Protein AF-A0A445JY37-F1 (afdb_monomer_lite)

Sequence (221 aa):
MTSFLRFFRRFPQINVGGDSAHFPPLEDAPVSLASLARPPAKGDTHKTERLAMTTLSVPPVIPSPREDAIKLHKAFKGLGCDTSKVIKILAHRNAEQRSLIQQEFETNYSELLSKRLSKELRGHVKKAVLLWLHDPATRDAKVVRKALTISVVDNQAITEIICSRTPSQLRRLKEVYLSTYHSYLEQDIESKTSGDHKKVLDPPLTPIFLQGIFGCALFLV

Secondary structure (DSSP, 8-state):
-HHHHHHHHTS-----------PPP---------------------------------------HHHHHHHHHHHTSSSS--HHHHHHHHHTS-HHHHHHHHHHHHHHHSS-HHHHHHHH--HHHHHHHHHHTS-HHHHHHHHHHHHHHSSS--HHHHHHHHHHS-HHHHHHHHHHHHHHHSS-HHHHHHHH--THHHHHH---SSTTTHHHHTTTGGG--

Foldseek 3Di:
DVVQVVVVVVADQPPPPDDDPDDDDDDDDDDDDDDDDDDDDDDDDDDDPPPPPPPPDDDDDPDQLLVLLVQLVVQLPDPAGPLVSLCVSLSPDHQVSLVSNQVSNCVVPVDGPLVSLCVRDDDPSNVRSNLSSHDPLLSLLVQLVVQLPDPQRPLVSVLCSVVVDDLVSVVSNQVNNCVPPVDGSLVSCCVRDDDCSNVSSPDPSDDPPVVPPVVPVVPPD

pLDDT: mean 71.14, std 23.72, range [29.55, 96.69]

InterPro domains:
  IPR001464 Annexin [PR00196] (77-99)
  IPR001464 Annexin [PR00196] (117-133)
  IPR001464 Annexin [PR00196] (144-165)
  IPR018502 Annexin repeat [PF00191] (68-131)
  IPR018502 Annexin repeat [PF00191] (139-201)
  IPR018502 Annexin repeat [PS51897] (63-134)
  IPR018502 Annexin repeat [PS51897] (135-210)
  IPR018502 Annexin repeat [SM00335] (80-132)
  IPR018502 Annexin repeat [SM00335] (153-204)
  IPR037104 Annexin superfamily [G3DSA:1.10.220.10] (45-134)
  IPR037104 Annexin superfamily [G3DSA:1.10.220.10] (135-202)
  IPR037104 Annexin superfamily [SSF47874] (54-202)

Radius of gyration: 24.67 Å; chains: 1; bounding box: 62×69×52 Å

Organism: Glycine soja (NCBI:txid3848)

Structure (mmCIF, N/CA/C/O backbone):
data_AF-A0A445JY37-F1
#
_entry.id   AF-A0A445JY37-F1
#
loop_
_atom_site.group_PDB
_atom_site.id
_atom_site.type_symbol
_atom_site.label_atom_id
_atom_site.label_alt_id
_atom_site.label_comp_id
_atom_site.label_asym_id
_atom_site.label_entity_id
_atom_site.label_seq_id
_atom_site.pdbx_PDB_ins_code
_atom_site.Cartn_x
_atom_site.Cartn_y
_atom_site.Cartn_z
_atom_site.occupancy
_atom_site.B_iso_or_equiv
_atom_site.auth_seq_id
_atom_site.auth_comp_id
_atom_site.auth_asym_id
_atom_site.auth_atom_id
_atom_site.pdbx_PDB_model_num
ATOM 1 N N . MET A 1 1 ? 0.643 -12.894 -7.739 1.00 46.50 1 MET A N 1
ATOM 2 C CA . MET A 1 1 ? 0.342 -11.517 -7.270 1.00 46.50 1 MET A CA 1
ATOM 3 C C . MET A 1 1 ? -0.560 -10.746 -8.245 1.00 46.50 1 MET A C 1
ATOM 5 O O . MET A 1 1 ? -1.016 -9.665 -7.911 1.00 46.50 1 MET A O 1
ATOM 9 N N . THR A 1 2 ? -0.937 -11.335 -9.379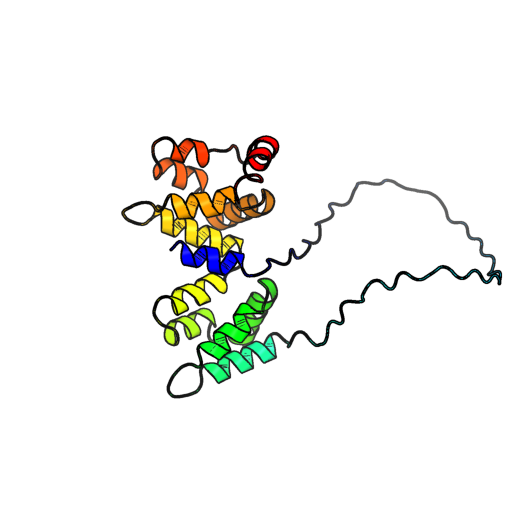 1.00 42.06 2 THR A N 1
ATOM 10 C CA . THR A 1 2 ? -1.818 -10.770 -10.417 1.00 42.06 2 THR A CA 1
ATOM 11 C C . THR A 1 2 ? -3.261 -10.501 -9.974 1.00 42.06 2 THR A C 1
ATOM 13 O O . THR A 1 2 ? -3.806 -9.443 -10.271 1.00 42.06 2 THR A O 1
ATOM 16 N N . SER A 1 3 ? -3.885 -11.374 -9.173 1.00 51.62 3 SER A N 1
ATOM 17 C CA . SER A 1 3 ? -5.231 -11.096 -8.621 1.00 51.62 3 SER A CA 1
ATOM 18 C C . SER A 1 3 ? -5.257 -9.888 -7.677 1.00 51.62 3 SER A C 1
ATOM 20 O O . SER A 1 3 ? -6.311 -9.323 -7.401 1.00 51.62 3 SER A O 1
ATOM 22 N N . PHE A 1 4 ? -4.089 -9.489 -7.174 1.00 50.56 4 PHE A N 1
ATOM 23 C CA . PHE A 1 4 ? -3.949 -8.494 -6.128 1.00 50.56 4 PHE A CA 1
ATOM 24 C C . PHE A 1 4 ? -3.955 -7.053 -6.664 1.00 50.56 4 PHE A C 1
ATOM 26 O O . PHE A 1 4 ? -4.585 -6.178 -6.078 1.00 50.56 4 PHE A O 1
ATOM 33 N N . LEU A 1 5 ? -3.330 -6.814 -7.820 1.00 52.16 5 LEU A N 1
ATOM 34 C CA . LEU A 1 5 ? -3.406 -5.524 -8.514 1.00 52.16 5 LEU A CA 1
ATOM 35 C C . LEU A 1 5 ? -4.769 -5.329 -9.198 1.00 52.16 5 LEU A C 1
ATOM 37 O O . LEU A 1 5 ? -5.338 -4.236 -9.132 1.00 52.16 5 LEU A O 1
ATOM 41 N N . ARG A 1 6 ? -5.377 -6.412 -9.710 1.00 58.75 6 ARG A N 1
ATOM 42 C CA . ARG A 1 6 ? -6.771 -6.399 -10.194 1.00 58.75 6 ARG A CA 1
ATOM 43 C C . ARG A 1 6 ? -7.772 -5.997 -9.113 1.00 58.75 6 ARG A C 1
ATOM 45 O O . ARG A 1 6 ? -8.686 -5.229 -9.404 1.00 58.75 6 ARG A O 1
ATOM 52 N N . PHE A 1 7 ? -7.582 -6.459 -7.873 1.00 54.59 7 PHE A N 1
ATOM 53 C CA . PHE A 1 7 ? -8.410 -6.042 -6.736 1.00 54.59 7 PHE A CA 1
ATOM 54 C C . PHE A 1 7 ? -8.399 -4.514 -6.571 1.00 54.59 7 PHE A C 1
ATOM 56 O O . PHE A 1 7 ? -9.450 -3.916 -6.367 1.00 54.59 7 PHE A O 1
ATOM 63 N N . PHE A 1 8 ? -7.249 -3.860 -6.760 1.00 55.88 8 PHE A N 1
ATOM 64 C CA . PHE A 1 8 ? -7.140 -2.404 -6.646 1.00 55.88 8 PHE A CA 1
ATOM 65 C C . PHE A 1 8 ? -7.633 -1.612 -7.855 1.00 55.88 8 PHE A C 1
ATOM 67 O O . PHE A 1 8 ? -8.053 -0.472 -7.673 1.00 55.88 8 PHE A O 1
ATOM 74 N N . ARG A 1 9 ? -7.656 -2.201 -9.059 1.00 54.50 9 ARG A N 1
ATOM 75 C CA . ARG A 1 9 ? -8.297 -1.582 -10.237 1.00 54.50 9 ARG A CA 1
ATOM 76 C C . ARG A 1 9 ? -9.819 -1.494 -10.118 1.00 54.50 9 ARG A C 1
ATOM 78 O O . ARG A 1 9 ? -10.423 -0.687 -10.814 1.00 54.50 9 ARG A O 1
ATOM 85 N N . ARG A 1 10 ? -10.444 -2.306 -9.258 1.00 49.56 10 ARG A N 1
ATOM 86 C CA . ARG A 1 10 ? -11.898 -2.280 -9.027 1.00 49.56 10 ARG A CA 1
ATOM 87 C C . ARG A 1 10 ? -12.344 -1.121 -8.128 1.00 49.56 10 ARG A C 1
ATOM 89 O O . ARG A 1 10 ? -13.535 -0.832 -8.083 1.00 49.56 10 ARG A O 1
ATOM 96 N N . PHE A 1 11 ? -11.416 -0.452 -7.442 1.00 47.06 11 PHE A N 1
ATOM 97 C CA . PHE A 1 11 ? -11.723 0.719 -6.625 1.00 47.06 11 PHE A CA 1
ATOM 98 C C . PHE A 1 11 ? -11.489 1.997 -7.435 1.00 47.06 11 PHE A C 1
ATOM 100 O O . PHE A 1 11 ? -10.375 2.189 -7.932 1.00 47.06 11 PHE A O 1
ATOM 107 N N . PRO A 1 12 ? -12.496 2.880 -7.569 1.00 38.81 12 PRO A N 1
ATOM 108 C CA . PRO A 1 12 ? -12.319 4.140 -8.272 1.00 38.81 12 PRO A CA 1
ATOM 109 C C . PRO A 1 12 ? -11.256 4.967 -7.543 1.00 38.81 12 PRO A C 1
ATOM 111 O O . PRO A 1 12 ? -11.435 5.373 -6.395 1.00 38.81 12 PRO A O 1
ATOM 114 N N . GLN A 1 13 ? -10.123 5.200 -8.208 1.00 44.75 13 GLN A N 1
ATOM 115 C CA . GLN A 1 13 ? -9.207 6.267 -7.824 1.00 44.75 13 GLN A CA 1
ATOM 116 C C . GLN A 1 13 ? -9.910 7.565 -8.211 1.00 44.75 13 GLN A C 1
ATOM 118 O O . GLN A 1 13 ? -9.815 8.011 -9.352 1.00 44.75 13 GLN A O 1
ATOM 123 N N . ILE A 1 14 ? -10.706 8.112 -7.292 1.00 35.66 14 ILE A N 1
ATOM 124 C CA . ILE A 1 14 ? -11.268 9.447 -7.463 1.00 35.66 14 ILE A CA 1
ATOM 125 C C . ILE A 1 14 ? -10.063 10.379 -7.542 1.00 35.66 14 ILE A C 1
ATOM 127 O O . ILE A 1 14 ? -9.283 10.473 -6.594 1.00 35.66 14 ILE A O 1
ATOM 131 N N . ASN A 1 15 ? -9.873 10.968 -8.718 1.00 35.38 15 ASN A N 1
ATOM 132 C CA . ASN A 1 15 ? -8.844 11.952 -8.982 1.00 35.38 15 ASN A CA 1
ATOM 133 C C . ASN A 1 15 ? -9.198 13.166 -8.120 1.00 35.38 15 ASN A C 1
ATOM 135 O O . ASN A 1 15 ? -10.111 13.917 -8.457 1.00 35.38 15 ASN A O 1
ATOM 139 N N . VAL A 1 16 ? -8.562 13.299 -6.958 1.00 37.84 16 VAL A N 1
ATOM 140 C CA . VAL A 1 16 ? -8.664 14.536 -6.190 1.00 37.84 16 VAL A CA 1
ATOM 141 C C . VAL A 1 16 ? -7.833 15.531 -6.978 1.00 37.84 16 VAL A C 1
ATOM 143 O O . VAL A 1 16 ? -6.638 15.309 -7.187 1.00 37.84 16 VAL A O 1
ATOM 146 N N . GLY A 1 17 ? -8.508 16.535 -7.541 1.00 31.78 17 GLY A N 1
ATOM 147 C CA . GLY A 1 17 ? -7.861 17.645 -8.218 1.00 31.78 17 GLY A CA 1
ATOM 148 C C . GLY A 1 17 ? -6.771 18.170 -7.301 1.00 31.78 17 GLY A C 1
ATOM 149 O O . GLY A 1 17 ? -7.058 18.645 -6.208 1.00 31.78 17 GLY A O 1
ATOM 150 N N . GLY A 1 18 ? -5.520 17.989 -7.717 1.00 32.91 18 GLY A N 1
ATOM 151 C CA . GLY A 1 18 ? -4.414 18.665 -7.077 1.00 32.91 18 GLY A CA 1
ATOM 152 C C . GLY A 1 18 ? -4.628 20.144 -7.314 1.00 32.91 18 GLY A C 1
ATOM 153 O O . GLY A 1 18 ? -4.610 20.577 -8.468 1.00 32.91 18 GLY A O 1
ATOM 154 N N . ASP A 1 19 ? -4.853 20.878 -6.230 1.00 29.55 19 ASP A N 1
ATOM 155 C CA . ASP A 1 19 ? -4.714 22.320 -6.214 1.00 29.55 19 ASP A CA 1
ATOM 156 C C . ASP A 1 19 ? -3.387 22.661 -6.886 1.00 29.55 19 ASP A C 1
ATOM 158 O O . ASP A 1 19 ? -2.296 22.283 -6.443 1.00 29.55 19 ASP A O 1
ATOM 162 N N . SER A 1 20 ? -3.509 23.309 -8.038 1.00 33.03 20 SER A N 1
ATOM 163 C CA . SER A 1 20 ? -2.402 23.919 -8.736 1.00 33.03 20 SER A CA 1
ATOM 164 C C . SER A 1 20 ? -1.744 24.900 -7.775 1.00 33.03 20 SER A C 1
ATOM 166 O O . SER A 1 20 ? -2.351 25.906 -7.406 1.00 33.03 20 SER A O 1
ATOM 168 N N . ALA A 1 21 ? -0.493 24.630 -7.409 1.00 32.25 21 ALA A N 1
ATOM 169 C CA . ALA A 1 21 ? 0.425 25.681 -7.014 1.00 32.25 21 ALA A CA 1
ATOM 170 C C . ALA A 1 21 ? 0.521 26.654 -8.198 1.00 32.25 21 ALA A C 1
ATOM 172 O O . ALA A 1 21 ? 1.233 26.422 -9.176 1.00 32.25 21 ALA A O 1
ATOM 173 N N . HIS A 1 22 ? -0.306 27.692 -8.137 1.00 29.75 22 HIS A N 1
ATOM 174 C CA . HIS A 1 22 ? -0.302 28.820 -9.043 1.00 29.75 22 HIS A CA 1
ATOM 175 C C . HIS A 1 22 ? 0.936 29.653 -8.700 1.00 29.75 22 HIS A C 1
ATOM 177 O O . HIS A 1 22 ? 0.976 30.337 -7.679 1.00 29.75 22 HIS A O 1
ATOM 183 N N . PHE A 1 23 ? 1.981 29.523 -9.517 1.00 33.25 23 PHE A N 1
ATOM 184 C CA . PHE A 1 23 ? 3.062 30.503 -9.558 1.00 33.25 23 PHE A CA 1
ATOM 185 C C . PHE A 1 23 ? 2.454 31.848 -9.985 1.00 33.25 23 PHE A C 1
ATOM 187 O O . PHE A 1 23 ? 1.780 31.876 -11.019 1.00 33.25 23 PHE A O 1
ATOM 194 N N . PRO A 1 24 ? 2.642 32.939 -9.221 1.00 33.62 24 PRO A N 1
ATOM 195 C CA . PRO A 1 24 ? 2.079 34.229 -9.593 1.00 33.62 24 PRO A CA 1
ATOM 196 C C . PRO A 1 24 ? 2.771 34.766 -10.859 1.00 33.62 24 PRO A C 1
ATOM 198 O O . PRO A 1 24 ? 4.002 34.694 -10.951 1.00 33.62 24 PRO A O 1
ATOM 201 N N . PRO A 1 25 ? 2.018 35.320 -11.825 1.00 34.84 25 PRO A N 1
ATOM 202 C CA . PRO A 1 25 ? 2.592 36.119 -12.893 1.00 34.84 25 PRO A CA 1
ATOM 203 C C . PRO A 1 25 ? 3.049 37.479 -12.353 1.00 34.84 25 PRO A C 1
ATOM 205 O O . PRO A 1 25 ? 2.398 38.086 -11.504 1.00 34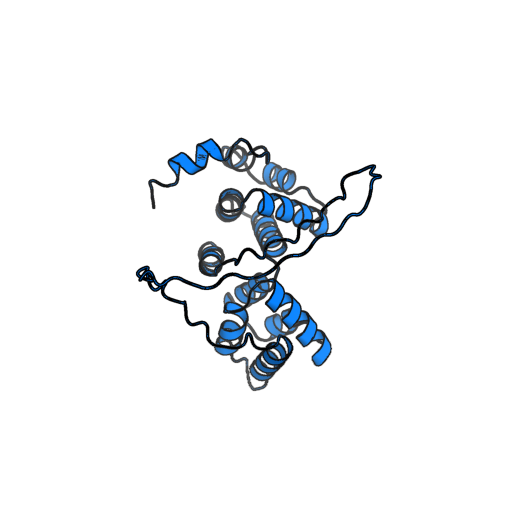.84 25 PRO A O 1
ATOM 208 N N . LEU A 1 26 ? 4.179 37.951 -12.878 1.00 39.31 26 LEU A N 1
ATOM 209 C CA . LEU A 1 26 ? 4.580 39.353 -12.838 1.00 39.31 26 LEU A CA 1
ATOM 210 C C . LEU A 1 26 ? 3.539 40.169 -13.613 1.00 39.31 26 LEU A C 1
ATOM 212 O O . LEU A 1 26 ? 3.455 40.026 -14.830 1.00 39.31 26 LEU A O 1
ATOM 216 N N . GLU A 1 27 ? 2.779 41.019 -12.929 1.00 31.44 27 GLU A N 1
ATOM 217 C CA . GLU A 1 27 ? 2.017 42.087 -13.575 1.00 31.44 27 GLU A CA 1
ATOM 218 C C . GLU A 1 27 ? 2.291 43.418 -12.876 1.00 31.44 27 GLU A C 1
ATOM 220 O O . GLU A 1 27 ? 1.893 43.661 -11.735 1.00 31.44 27 GLU A O 1
ATOM 225 N N . ASP A 1 28 ? 2.996 44.273 -13.613 1.00 33.06 28 ASP A N 1
ATOM 226 C CA . ASP A 1 28 ? 2.945 45.715 -13.468 1.00 33.06 28 ASP A CA 1
ATOM 227 C C . ASP A 1 28 ? 1.522 46.192 -13.781 1.00 33.06 28 ASP A C 1
ATOM 229 O O . ASP A 1 28 ? 0.991 45.936 -14.862 1.00 33.06 28 ASP A O 1
ATOM 233 N N . ALA A 1 29 ? 0.920 46.947 -12.869 1.00 30.78 29 ALA A N 1
ATOM 234 C CA . ALA A 1 29 ? -0.222 47.786 -13.192 1.00 30.78 29 ALA A CA 1
ATOM 235 C C . ALA A 1 29 ? -0.164 49.083 -12.387 1.00 30.78 29 ALA A C 1
ATOM 237 O O . ALA A 1 29 ? 0.020 49.075 -11.168 1.00 30.78 29 ALA A O 1
ATOM 238 N N . PRO A 1 30 ? -0.461 50.202 -13.050 1.00 45.03 30 PRO A N 1
ATOM 239 C CA . PRO A 1 30 ? -1.418 51.125 -12.486 1.00 45.03 30 PRO A CA 1
ATOM 240 C C . PRO A 1 30 ? -2.606 51.275 -13.439 1.00 45.03 30 PRO A C 1
ATOM 242 O O . PRO A 1 30 ? -2.465 51.142 -14.651 1.00 45.03 30 PRO A O 1
ATOM 245 N N . VAL A 1 31 ? -3.767 51.599 -12.865 1.00 31.00 31 VAL A N 1
ATOM 246 C CA . VAL A 1 31 ? -4.692 52.667 -13.295 1.00 31.00 31 VAL A CA 1
ATOM 247 C C . VAL A 1 31 ? -6.138 52.340 -12.874 1.00 31.00 31 VAL A C 1
ATOM 249 O O . VAL A 1 31 ? -6.782 51.426 -13.369 1.00 31.00 31 VAL A O 1
ATOM 252 N N . SER A 1 32 ? -6.604 53.196 -11.961 1.00 32.53 32 SER A N 1
ATOM 253 C CA . SER A 1 32 ? -7.899 53.888 -11.862 1.00 32.53 32 SER A CA 1
ATOM 254 C C . SER A 1 32 ? -9.245 53.151 -11.784 1.00 32.53 32 SER A C 1
ATOM 256 O O . SER A 1 32 ? -9.717 52.477 -12.692 1.00 32.53 32 SER A O 1
ATOM 258 N N . LEU A 1 33 ? -9.923 53.520 -10.695 1.00 34.28 33 LEU A N 1
ATOM 259 C CA . LEU A 1 33 ? -11.337 53.423 -10.345 1.00 34.28 33 LEU A CA 1
ATOM 260 C C . LEU A 1 33 ? -12.270 54.136 -11.341 1.00 34.28 33 LEU A C 1
ATOM 262 O O . LEU A 1 33 ? -11.970 55.261 -11.737 1.00 34.28 33 LEU A O 1
ATOM 266 N N . ALA A 1 34 ? -13.458 53.563 -11.584 1.00 34.31 34 ALA A N 1
ATOM 267 C CA . ALA A 1 34 ? -14.734 54.299 -11.599 1.00 34.31 34 ALA A CA 1
ATOM 268 C C . ALA A 1 34 ? -15.966 53.364 -11.638 1.00 34.31 34 ALA A C 1
ATOM 270 O O . ALA A 1 34 ? -16.089 52.487 -12.488 1.00 34.31 34 ALA A O 1
ATOM 271 N N . SER A 1 35 ? -16.885 53.620 -10.703 1.00 33.78 35 SER A N 1
ATOM 272 C CA . SER A 1 35 ? -18.277 53.159 -10.582 1.00 33.78 35 SER A CA 1
ATOM 273 C C . SER A 1 35 ? -19.134 53.284 -11.846 1.00 33.78 35 SER A C 1
ATOM 275 O O . SER A 1 35 ? -18.967 54.247 -12.585 1.00 33.78 35 SER A O 1
ATOM 277 N N . LEU A 1 36 ? -20.197 52.466 -11.955 1.00 35.34 36 LEU A N 1
ATOM 278 C CA . LEU A 1 36 ? -21.599 52.945 -11.960 1.00 35.34 36 LEU A CA 1
ATOM 279 C C . LEU A 1 36 ? -22.625 51.794 -12.013 1.00 35.34 36 LEU A C 1
ATOM 281 O O . LEU A 1 36 ? -22.541 50.874 -12.818 1.00 35.34 36 LEU A O 1
ATOM 285 N N . ALA A 1 37 ? -23.618 51.888 -11.130 1.00 33.84 37 ALA A N 1
ATOM 286 C CA . ALA A 1 37 ? -24.752 50.984 -10.965 1.00 33.84 37 ALA A CA 1
ATOM 287 C C . ALA A 1 37 ? -25.952 51.365 -11.854 1.00 33.84 37 ALA A C 1
ATOM 289 O O . ALA A 1 37 ? -26.170 52.559 -12.064 1.00 33.84 37 ALA A O 1
ATOM 290 N N . ARG A 1 38 ? -26.795 50.386 -12.251 1.00 33.06 38 ARG A N 1
ATOM 291 C CA . ARG A 1 38 ? -28.272 50.512 -12.421 1.00 33.06 38 ARG A CA 1
ATOM 292 C C . ARG A 1 38 ? -28.977 49.144 -12.691 1.00 33.06 38 ARG A C 1
ATOM 294 O O . ARG A 1 38 ? -28.262 48.162 -12.839 1.00 33.06 38 ARG A O 1
ATOM 301 N N . PRO A 1 39 ? -30.332 49.026 -12.642 1.00 41.88 39 PRO A N 1
ATOM 302 C CA . PRO A 1 39 ? -31.099 48.128 -11.751 1.00 41.88 39 PRO A CA 1
ATOM 303 C C . PRO A 1 39 ? -31.897 47.013 -12.505 1.00 41.88 39 PRO A C 1
ATOM 305 O O . PRO A 1 39 ? -31.753 46.908 -13.722 1.00 41.88 39 PRO A O 1
ATOM 308 N N . PRO A 1 40 ? -32.727 46.159 -11.846 1.00 43.00 40 PRO A N 1
ATOM 309 C CA . PRO A 1 40 ? -33.267 44.940 -12.466 1.00 43.00 40 PRO A CA 1
ATOM 310 C C . PRO A 1 40 ? -34.593 45.153 -13.222 1.00 43.00 40 PRO A C 1
ATOM 312 O O . PRO A 1 40 ? -35.482 45.862 -12.747 1.00 43.00 40 PRO A O 1
ATOM 315 N N . ALA A 1 41 ? -34.756 44.466 -14.359 1.00 39.06 41 ALA A N 1
ATOM 316 C CA . ALA A 1 41 ? -35.993 44.412 -15.146 1.00 39.06 41 ALA A CA 1
ATOM 317 C C . ALA A 1 41 ? -36.660 43.015 -15.079 1.00 39.06 41 ALA A C 1
ATOM 319 O O . ALA A 1 41 ? -35.980 41.991 -15.069 1.00 39.06 41 ALA A O 1
ATOM 320 N N . LYS A 1 42 ? -37.999 43.010 -14.985 1.00 38.75 42 LYS A N 1
ATOM 321 C CA . LYS A 1 42 ? -38.940 41.870 -14.865 1.00 38.75 42 LYS A CA 1
ATOM 322 C C . LYS A 1 42 ? -39.422 41.350 -16.237 1.00 38.75 42 LYS A C 1
ATOM 324 O O . LYS A 1 42 ? -39.550 42.158 -17.147 1.00 38.75 42 LYS A O 1
ATOM 329 N N . GLY A 1 43 ? -39.864 40.079 -16.269 1.00 33.41 43 GLY A N 1
ATOM 330 C CA . GLY A 1 43 ? -40.628 39.412 -17.354 1.00 33.41 43 GLY A CA 1
ATOM 331 C C . GLY A 1 43 ? -39.708 38.796 -18.419 1.00 33.41 43 GLY A C 1
ATOM 332 O O . GLY A 1 43 ? -38.725 39.420 -18.773 1.00 33.41 43 GLY A O 1
ATOM 333 N N . ASP A 1 44 ? -39.858 37.568 -18.922 1.00 33.16 44 ASP A N 1
ATOM 334 C CA . ASP A 1 44 ? -41.096 36.902 -19.318 1.00 33.16 44 ASP A CA 1
ATOM 335 C C . ASP A 1 44 ? -41.012 35.364 -19.308 1.00 33.16 44 ASP A C 1
ATOM 337 O O . ASP A 1 44 ? -39.957 34.734 -19.379 1.00 33.16 44 ASP A O 1
ATOM 341 N N . THR A 1 45 ? -42.197 34.767 -19.226 1.00 44.22 45 THR A N 1
ATOM 342 C CA . THR A 1 45 ? -42.511 33.343 -19.324 1.00 44.22 45 THR A CA 1
ATOM 343 C C . THR A 1 45 ? -42.174 32.749 -20.693 1.00 44.22 45 THR A C 1
ATOM 345 O O . THR A 1 45 ? -42.889 32.998 -21.657 1.00 44.22 45 THR A O 1
ATOM 348 N N . HIS A 1 46 ? -41.206 31.834 -20.749 1.00 35.91 46 HIS A N 1
ATOM 349 C CA . HIS A 1 46 ? -41.186 30.768 -21.752 1.00 35.91 46 HIS A CA 1
ATOM 350 C C . HIS A 1 46 ? -40.867 29.429 -21.080 1.00 35.91 46 HIS A C 1
ATOM 352 O O . HIS A 1 46 ? -39.882 29.277 -20.358 1.00 35.91 46 HIS A O 1
ATOM 358 N N . LYS A 1 47 ? -41.766 28.462 -21.294 1.00 39.53 47 LYS A N 1
ATOM 359 C CA . LYS A 1 47 ? -41.622 27.052 -20.924 1.00 39.53 47 LYS A CA 1
ATOM 360 C C . LYS A 1 47 ? -40.420 26.466 -21.671 1.00 39.53 47 LYS A C 1
ATOM 362 O O . LYS A 1 47 ? -40.573 25.967 -22.777 1.00 39.53 47 LYS A O 1
ATOM 367 N N . THR A 1 48 ? -39.241 26.514 -21.066 1.00 33.81 48 THR A N 1
ATOM 368 C CA . THR A 1 48 ? -38.122 25.664 -21.475 1.00 33.81 48 THR A CA 1
ATOM 369 C C . THR A 1 48 ? -38.277 24.352 -20.732 1.00 33.81 48 THR A C 1
ATOM 371 O O . THR A 1 48 ? -38.156 24.313 -19.505 1.00 33.81 48 THR A O 1
ATOM 374 N N . GLU A 1 49 ? -38.610 23.298 -21.476 1.00 39.97 49 GLU A N 1
ATOM 375 C CA . GLU A 1 49 ? -38.545 21.911 -21.032 1.00 39.97 49 GLU A CA 1
ATOM 376 C C . GLU A 1 49 ? -37.222 21.685 -20.301 1.00 39.97 49 GLU A C 1
ATOM 378 O O . GLU A 1 49 ? -36.146 21.577 -20.890 1.00 39.97 49 GLU A O 1
ATOM 383 N N . ARG A 1 50 ? -37.300 21.660 -18.969 1.00 38.25 50 ARG A N 1
ATOM 384 C CA . ARG A 1 50 ? -36.221 21.163 -18.135 1.00 38.25 50 ARG A CA 1
ATOM 385 C C . ARG A 1 50 ? -36.130 19.676 -18.429 1.00 38.25 50 ARG A C 1
ATOM 387 O O . ARG A 1 50 ? -36.885 18.890 -17.864 1.00 38.25 50 ARG A O 1
ATOM 394 N N . LEU A 1 51 ? -35.191 19.309 -19.296 1.00 42.75 51 LEU A N 1
ATOM 395 C CA . LEU A 1 51 ? -34.540 18.011 -19.230 1.00 42.75 51 LEU A CA 1
ATOM 396 C C . LEU A 1 51 ? -34.109 17.844 -17.773 1.00 42.75 51 LEU A C 1
ATOM 398 O O . LEU A 1 51 ? -33.172 18.497 -17.308 1.00 42.75 51 LEU A O 1
ATOM 402 N N . ALA A 1 52 ? -34.880 17.067 -17.019 1.00 41.25 52 ALA A N 1
ATOM 403 C CA . ALA A 1 52 ? -34.533 16.684 -15.671 1.00 41.25 52 ALA A CA 1
ATOM 404 C C . ALA A 1 52 ? -33.265 15.836 -15.786 1.00 41.25 52 ALA A C 1
ATOM 406 O O . ALA A 1 52 ? -33.327 14.628 -15.991 1.00 41.25 52 ALA A O 1
ATOM 407 N N . MET A 1 53 ? -32.108 16.496 -15.714 1.00 44.09 53 MET A N 1
ATOM 408 C CA . MET A 1 53 ? -30.849 15.851 -15.388 1.00 44.09 53 MET A CA 1
ATOM 409 C C . MET A 1 53 ? -31.120 15.094 -14.102 1.00 44.09 53 MET A C 1
ATOM 411 O O . MET A 1 53 ? -31.443 15.705 -13.084 1.00 44.09 53 MET A O 1
ATOM 415 N N . THR A 1 54 ? -31.090 13.770 -14.190 1.00 37.78 54 THR A N 1
ATOM 416 C CA . THR A 1 54 ? -31.283 12.851 -13.079 1.00 37.78 54 THR A CA 1
ATOM 417 C C . THR A 1 54 ? -30.302 13.259 -11.992 1.00 37.78 54 THR A C 1
ATOM 419 O O . THR A 1 54 ? -29.111 12.959 -12.072 1.00 37.78 54 THR A O 1
ATOM 422 N N . THR A 1 55 ? -30.766 14.031 -11.011 1.00 47.91 55 THR A N 1
ATOM 423 C CA . THR A 1 55 ? -29.925 14.454 -9.903 1.00 47.91 55 THR A CA 1
ATOM 424 C C . THR A 1 55 ? -29.579 13.181 -9.157 1.00 47.91 55 THR A C 1
ATOM 426 O O . THR A 1 55 ? -30.453 12.564 -8.545 1.00 47.91 55 THR A O 1
ATOM 429 N N . LEU A 1 56 ? -28.324 12.741 -9.272 1.00 41.28 56 LEU A N 1
ATOM 430 C CA . LEU A 1 56 ? -27.793 11.643 -8.483 1.00 41.28 56 LEU A CA 1
ATOM 431 C C . LEU A 1 56 ? -28.027 12.012 -7.018 1.00 41.28 56 LEU A C 1
ATOM 433 O O . LEU A 1 56 ? -27.351 12.880 -6.467 1.00 41.28 56 LEU A O 1
ATOM 437 N N . SER A 1 57 ? -29.038 11.399 -6.410 1.00 40.81 57 SER A N 1
ATOM 438 C CA . SER A 1 57 ? -29.301 11.549 -4.990 1.00 40.81 57 SER A CA 1
ATOM 439 C C . SER A 1 57 ? -28.128 10.906 -4.259 1.00 40.81 57 SER A C 1
ATOM 441 O O . SER A 1 57 ? -27.997 9.683 -4.231 1.00 40.81 57 SER A O 1
ATOM 443 N N . VAL A 1 58 ? -27.238 11.738 -3.720 1.00 57.00 58 VAL A N 1
ATOM 444 C CA . VAL A 1 58 ? -26.205 11.319 -2.775 1.00 57.00 58 VAL A CA 1
ATOM 445 C C . VAL A 1 58 ? -26.772 11.526 -1.375 1.00 57.00 58 VAL A C 1
ATOM 447 O O . VAL A 1 58 ? -26.854 12.669 -0.927 1.00 57.00 58 VAL A O 1
ATOM 450 N N . PRO A 1 59 ? -27.138 10.455 -0.653 1.00 46.44 59 PRO A N 1
ATOM 451 C CA . PRO A 1 59 ? -27.190 10.562 0.794 1.00 46.44 59 PRO A CA 1
ATOM 452 C C . PRO A 1 59 ? -26.349 9.472 1.486 1.00 46.44 59 PRO A C 1
ATOM 454 O O . PRO A 1 59 ? -26.225 8.358 0.974 1.00 46.44 59 PRO A O 1
ATOM 457 N N . PRO A 1 60 ? -25.916 9.697 2.739 1.00 63.44 60 PRO A N 1
ATOM 458 C CA . PRO A 1 60 ? -25.473 10.978 3.303 1.00 63.44 60 PRO A CA 1
ATOM 459 C C . PRO A 1 60 ? -24.242 10.807 4.227 1.00 63.44 60 PRO A C 1
ATOM 461 O O . PRO A 1 60 ? -23.998 9.734 4.763 1.00 63.44 60 PRO A O 1
ATOM 464 N N . VAL A 1 61 ? -23.495 11.892 4.461 1.00 59.69 61 VAL A N 1
ATOM 465 C CA . VAL A 1 61 ? -22.415 12.002 5.468 1.00 59.69 61 VAL A CA 1
ATOM 466 C C . VAL A 1 61 ? -21.246 11.024 5.263 1.00 59.69 61 VAL A C 1
ATOM 468 O O . VAL A 1 61 ? -21.290 9.854 5.640 1.00 59.69 61 VAL A O 1
ATOM 471 N N . ILE A 1 62 ? -20.127 11.531 4.736 1.00 60.69 62 ILE A N 1
ATOM 472 C CA . ILE A 1 62 ? -18.834 10.854 4.892 1.00 60.69 62 ILE A CA 1
ATOM 473 C C . ILE A 1 62 ? -18.574 10.795 6.407 1.00 60.69 62 ILE A C 1
ATOM 475 O O . ILE A 1 62 ? -18.452 11.861 7.016 1.00 60.69 62 ILE A O 1
ATOM 479 N N . PRO A 1 63 ? -18.544 9.607 7.042 1.00 69.12 63 PRO A N 1
ATOM 480 C CA . PRO A 1 63 ? -18.293 9.527 8.473 1.00 69.12 63 PRO A CA 1
ATOM 481 C C . PRO A 1 63 ? -16.928 10.139 8.767 1.00 69.12 63 PRO A C 1
ATOM 483 O O . PRO A 1 63 ? -15.991 10.012 7.972 1.00 69.12 63 PRO A O 1
ATOM 486 N N . SER A 1 64 ? -16.826 10.823 9.903 1.00 87.06 64 SER A N 1
ATOM 487 C CA . SER A 1 64 ? -15.576 11.474 10.276 1.00 87.06 64 SER A CA 1
ATOM 488 C C . SER A 1 64 ? -14.434 10.443 10.352 1.00 87.06 64 SER A C 1
ATOM 490 O O . SER A 1 64 ? -14.657 9.306 10.788 1.00 87.06 64 SER A O 1
ATOM 492 N N . PRO A 1 65 ? -13.191 10.807 9.981 1.00 89.56 65 PRO A N 1
ATOM 493 C CA . PRO A 1 65 ? -12.039 9.909 10.113 1.00 89.56 65 PRO A CA 1
ATOM 494 C C . PRO A 1 65 ? -11.886 9.336 11.533 1.00 89.56 65 PRO A C 1
ATOM 496 O O . PRO A 1 65 ? -11.518 8.174 11.710 1.00 89.56 65 PRO A O 1
ATOM 499 N N . ARG A 1 66 ? -12.270 10.126 12.544 1.00 91.56 66 ARG A N 1
ATOM 500 C CA . ARG A 1 66 ? -12.342 9.734 13.956 1.00 91.56 66 ARG A CA 1
ATOM 501 C C . ARG A 1 66 ? -13.332 8.598 14.212 1.00 91.56 66 ARG A C 1
ATOM 503 O O . ARG A 1 66 ? -12.995 7.631 14.892 1.00 91.56 66 ARG A O 1
ATOM 510 N N . GLU A 1 67 ? -14.549 8.677 13.677 1.00 93.06 67 GLU A N 1
ATOM 511 C CA . GLU A 1 67 ? -15.528 7.595 13.820 1.00 93.06 67 GLU A CA 1
ATOM 512 C C . GLU A 1 67 ? -15.045 6.291 13.192 1.00 93.06 67 GLU A C 1
ATOM 514 O O . GLU A 1 67 ? -15.251 5.219 13.764 1.00 93.06 67 GLU A O 1
ATOM 519 N N . ASP A 1 68 ? -14.417 6.368 12.021 1.00 93.50 68 ASP A N 1
ATOM 520 C CA . ASP A 1 68 ? -13.856 5.191 11.367 1.00 93.50 68 ASP A CA 1
ATOM 521 C C . ASP A 1 68 ? -12.703 4.597 12.178 1.00 93.50 68 ASP A C 1
ATOM 523 O O . ASP A 1 68 ? -12.647 3.377 12.331 1.00 93.50 68 ASP A O 1
ATOM 527 N N . ALA A 1 69 ? -11.846 5.427 12.781 1.00 93.75 69 ALA A N 1
ATOM 528 C CA . ALA A 1 69 ? -10.814 4.968 13.707 1.00 93.75 69 ALA A CA 1
ATOM 529 C C . ALA A 1 69 ? -11.418 4.235 14.921 1.00 93.75 69 ALA A C 1
ATOM 531 O O . ALA A 1 69 ? -10.961 3.145 15.273 1.00 93.75 69 ALA A O 1
ATOM 532 N N . ILE A 1 70 ? -12.499 4.763 15.509 1.00 92.94 70 ILE A N 1
ATOM 533 C CA . ILE A 1 70 ? -13.217 4.113 16.618 1.00 92.94 70 ILE A CA 1
ATOM 534 C C . ILE A 1 70 ? -13.840 2.785 16.171 1.00 92.94 70 ILE A C 1
ATOM 536 O O . ILE A 1 70 ? -13.751 1.782 16.885 1.00 92.94 70 ILE A O 1
ATOM 540 N N . LYS A 1 71 ? -14.474 2.748 14.993 1.00 93.31 71 LYS A N 1
ATOM 541 C CA . LYS A 1 71 ? -15.076 1.528 14.428 1.00 93.31 71 LYS A CA 1
ATOM 542 C C . LYS A 1 71 ? -14.011 0.467 14.141 1.00 93.31 71 LYS A C 1
ATOM 544 O O . LYS A 1 71 ? -14.230 -0.699 14.465 1.00 93.31 71 LYS A O 1
ATOM 549 N N . LEU A 1 72 ? -12.854 0.861 13.604 1.00 93.31 72 LEU A N 1
ATOM 550 C CA . LEU A 1 72 ? -11.704 -0.023 13.397 1.00 93.31 72 LEU A CA 1
ATOM 551 C C . LEU A 1 72 ? -11.183 -0.569 14.725 1.00 93.31 72 LEU A C 1
ATOM 553 O O . LEU A 1 72 ? -11.016 -1.776 14.860 1.00 93.31 72 LEU A O 1
ATOM 557 N N . HIS A 1 73 ? -11.007 0.286 15.734 1.00 91.88 73 HIS A N 1
ATOM 558 C CA . HIS A 1 73 ? -10.555 -0.150 17.051 1.00 91.88 73 HIS A CA 1
ATOM 559 C C . HIS A 1 73 ? -11.527 -1.141 17.702 1.00 91.88 73 HIS A C 1
ATOM 561 O O . HIS A 1 73 ? -11.104 -2.165 18.235 1.00 91.88 73 HIS A O 1
ATOM 567 N N . LYS A 1 74 ? -12.839 -0.893 17.598 1.00 91.94 74 LYS A N 1
ATOM 568 C CA . LYS A 1 74 ? -13.874 -1.837 18.048 1.00 91.94 74 LYS A CA 1
ATOM 569 C C . LYS A 1 74 ? -13.815 -3.165 17.288 1.00 91.94 74 LYS A C 1
ATOM 571 O O . LYS A 1 74 ? -13.979 -4.203 17.912 1.00 91.94 74 LYS A O 1
ATOM 576 N N . ALA A 1 75 ? -13.532 -3.151 15.985 1.00 91.38 75 ALA A N 1
ATOM 577 C CA . ALA A 1 75 ? -13.363 -4.367 15.183 1.00 91.38 75 ALA A CA 1
ATOM 578 C C . ALA A 1 75 ? -12.114 -5.191 15.564 1.00 91.38 75 ALA A C 1
ATOM 580 O O . ALA A 1 75 ? -12.009 -6.357 15.179 1.00 91.38 75 ALA A O 1
ATOM 581 N N . PHE A 1 76 ? -11.176 -4.597 16.311 1.00 89.50 76 PHE A N 1
ATOM 582 C CA . PHE A 1 76 ? -10.015 -5.281 16.886 1.00 89.50 76 PHE A CA 1
ATOM 583 C C . PHE A 1 76 ? -10.210 -5.712 18.348 1.00 89.50 76 PHE A C 1
ATOM 585 O O . PHE A 1 76 ? -9.282 -6.289 18.916 1.00 89.50 76 PHE A O 1
ATOM 592 N N . LYS A 1 77 ? -11.340 -5.377 18.990 1.00 83.31 77 LYS A N 1
ATOM 593 C CA . LYS A 1 77 ? -11.636 -5.765 20.377 1.00 83.31 77 LYS A CA 1
ATOM 594 C C . LYS A 1 77 ? -12.410 -7.083 20.395 1.00 83.31 77 LYS A C 1
ATOM 596 O O . LYS A 1 77 ? -13.514 -7.151 19.866 1.00 83.31 77 LYS A O 1
ATOM 601 N N . GLY A 1 78 ? -11.860 -8.090 21.067 1.00 74.81 78 GLY A N 1
ATOM 602 C CA . GLY A 1 78 ? -12.488 -9.400 21.257 1.00 74.81 78 GLY A CA 1
ATOM 603 C C . GLY A 1 78 ? -11.498 -10.550 21.086 1.00 74.81 78 GLY A C 1
ATOM 604 O O . GLY A 1 78 ? -10.302 -10.332 20.895 1.00 74.81 78 GLY A O 1
ATOM 605 N N . LEU A 1 79 ? -12.002 -11.786 21.154 1.00 67.88 79 LEU A N 1
ATOM 606 C CA . LEU A 1 79 ? -11.232 -12.987 20.822 1.00 67.88 79 LEU A CA 1
ATOM 607 C C . LEU A 1 79 ? -11.155 -13.118 19.287 1.00 67.88 79 LEU A C 1
ATOM 609 O O . LEU A 1 79 ? -11.891 -13.879 18.667 1.00 67.88 79 LEU A O 1
ATOM 613 N N . GLY A 1 80 ? -10.301 -12.301 18.669 1.00 69.88 80 GLY A N 1
ATOM 614 C CA . GLY A 1 80 ? -10.106 -12.241 17.219 1.00 69.88 80 GLY A CA 1
ATOM 615 C C . GLY A 1 80 ? -10.458 -10.885 16.602 1.00 69.88 80 GLY A C 1
ATOM 616 O O . GLY A 1 80 ? -10.774 -9.921 17.296 1.00 69.88 80 GLY A O 1
ATOM 617 N N . CYS A 1 81 ? -10.387 -10.823 15.271 1.00 84.12 81 CYS A N 1
ATOM 618 C CA . CYS A 1 81 ? -10.603 -9.606 14.493 1.00 84.12 81 CYS A CA 1
ATOM 619 C C . CYS A 1 81 ? -11.749 -9.775 13.492 1.00 84.12 81 CYS A C 1
ATOM 621 O O . CYS A 1 81 ? -11.732 -10.684 12.653 1.00 84.12 81 CYS A O 1
ATOM 623 N N . ASP A 1 82 ? -12.694 -8.830 13.516 1.00 88.81 82 ASP A N 1
ATOM 624 C CA . ASP A 1 82 ? -13.786 -8.726 12.546 1.00 88.81 82 ASP A CA 1
ATOM 625 C C . ASP A 1 82 ? -13.261 -8.252 11.179 1.00 88.81 82 ASP A C 1
ATOM 627 O O . ASP A 1 82 ? -13.461 -7.109 10.749 1.00 88.81 82 ASP A O 1
ATOM 631 N N . THR A 1 83 ? -12.591 -9.156 10.462 1.00 87.44 83 THR A N 1
ATOM 632 C CA . THR A 1 83 ? -11.926 -8.873 9.180 1.00 87.44 83 THR A CA 1
ATOM 633 C C . THR A 1 83 ? -12.890 -8.254 8.160 1.00 87.44 83 THR A C 1
ATOM 635 O O . THR A 1 83 ? -12.538 -7.299 7.466 1.00 87.44 83 THR A O 1
ATOM 638 N N . SER A 1 84 ? -14.140 -8.722 8.116 1.00 88.88 84 SER A N 1
ATOM 639 C CA . SER A 1 84 ? -15.171 -8.191 7.217 1.00 88.88 84 SER A CA 1
ATOM 640 C C . SER A 1 84 ? -15.513 -6.725 7.501 1.00 88.88 84 SER A C 1
ATOM 642 O O . SER A 1 84 ? -15.707 -5.953 6.562 1.00 88.88 84 SER A O 1
ATOM 644 N N . LYS A 1 85 ? -15.548 -6.303 8.775 1.00 90.75 85 LYS A N 1
ATOM 645 C CA . LYS A 1 85 ? -15.810 -4.899 9.145 1.00 90.75 85 LYS A CA 1
ATOM 646 C C . LYS A 1 85 ? -14.634 -4.009 8.762 1.00 90.75 85 LYS A C 1
ATOM 648 O O . LYS A 1 85 ? -14.843 -2.949 8.180 1.00 90.75 85 LYS A O 1
ATOM 653 N N . VAL A 1 86 ? -13.410 -4.470 9.025 1.00 91.75 86 VAL A N 1
ATOM 654 C CA . VAL A 1 86 ? -12.176 -3.767 8.644 1.00 91.75 86 VAL A CA 1
ATOM 655 C C . VAL A 1 86 ? -12.133 -3.523 7.136 1.00 91.75 86 VAL A C 1
ATOM 657 O O . VAL A 1 86 ? -11.932 -2.389 6.702 1.00 91.75 86 VAL A O 1
ATOM 660 N N . ILE A 1 87 ? -12.380 -4.565 6.334 1.00 89.94 87 ILE A N 1
ATOM 661 C CA . ILE A 1 87 ? -12.418 -4.450 4.871 1.00 89.94 87 ILE A CA 1
ATOM 662 C C . ILE A 1 87 ? -13.544 -3.507 4.448 1.00 89.94 87 ILE A C 1
ATOM 664 O O . ILE A 1 87 ? -13.301 -2.616 3.643 1.00 89.94 87 ILE A O 1
ATOM 668 N N . LYS A 1 88 ? -14.753 -3.640 5.009 1.00 90.19 88 LYS A N 1
ATOM 669 C CA . LYS A 1 88 ? -15.892 -2.781 4.654 1.00 90.19 88 LYS A CA 1
ATOM 670 C C . LYS A 1 88 ? -15.603 -1.300 4.902 1.00 90.19 88 LYS A C 1
ATOM 672 O O . LYS A 1 88 ? -15.996 -0.481 4.081 1.00 90.19 88 LYS A O 1
ATOM 677 N N . ILE A 1 89 ? -14.905 -0.954 5.982 1.00 90.81 89 ILE A N 1
ATOM 678 C CA . ILE A 1 89 ? -14.507 0.433 6.252 1.00 90.81 89 ILE A CA 1
ATOM 679 C C . ILE A 1 89 ? -13.436 0.861 5.247 1.00 90.81 89 ILE A C 1
ATOM 681 O O . ILE A 1 89 ? -13.662 1.773 4.460 1.00 90.81 89 ILE A O 1
ATOM 685 N N . LEU A 1 90 ? -12.290 0.174 5.219 1.00 91.12 90 LEU A N 1
ATOM 686 C CA . LEU A 1 90 ? -11.124 0.628 4.456 1.00 91.12 90 LEU A CA 1
ATOM 687 C C . LEU A 1 90 ? -11.332 0.582 2.936 1.00 91.12 90 LEU A C 1
ATOM 689 O O . LEU A 1 90 ? -10.758 1.405 2.228 1.00 91.12 90 LEU A O 1
ATOM 693 N N . ALA A 1 91 ? -12.132 -0.353 2.419 1.00 88.69 91 ALA A N 1
ATOM 694 C CA . ALA A 1 91 ? -12.403 -0.497 0.987 1.00 88.69 91 ALA A CA 1
ATOM 695 C C . ALA A 1 91 ? -13.276 0.635 0.417 1.00 88.69 91 ALA A C 1
ATOM 697 O O . ALA A 1 91 ? -13.225 0.895 -0.780 1.00 88.69 91 ALA A O 1
ATOM 698 N N . HIS A 1 92 ? -14.040 1.334 1.261 1.00 87.75 92 HIS A N 1
ATOM 699 C CA . HIS A 1 92 ? -14.929 2.430 0.855 1.00 87.75 92 HIS A CA 1
ATOM 700 C C . HIS A 1 92 ? -14.373 3.805 1.255 1.00 87.75 92 HIS A C 1
ATOM 702 O O . HIS A 1 92 ? -15.140 4.738 1.504 1.00 87.75 92 HIS A O 1
ATOM 708 N N . ARG A 1 93 ? -13.045 3.926 1.372 1.00 87.88 93 ARG A N 1
ATOM 709 C CA . ARG A 1 93 ? -12.342 5.178 1.679 1.00 87.88 93 ARG A CA 1
ATOM 710 C C . ARG A 1 93 ? -11.259 5.449 0.648 1.00 87.88 93 ARG A C 1
ATOM 712 O O . ARG A 1 93 ? -10.547 4.532 0.237 1.00 87.88 93 ARG A O 1
ATOM 719 N N . ASN A 1 94 ? -11.133 6.709 0.245 1.00 89.56 94 ASN A N 1
ATOM 720 C CA . ASN A 1 94 ? -10.098 7.146 -0.688 1.00 89.56 94 ASN A CA 1
ATOM 721 C C . ASN A 1 94 ? -8.717 7.225 0.004 1.00 89.56 94 ASN A C 1
ATOM 723 O O . ASN A 1 94 ? -8.571 6.933 1.194 1.00 89.56 94 ASN A O 1
ATOM 727 N N . ALA A 1 95 ? -7.661 7.559 -0.741 1.00 87.88 95 ALA A N 1
ATOM 728 C CA . ALA A 1 95 ? -6.308 7.610 -0.184 1.00 87.88 95 ALA A CA 1
ATOM 729 C C . ALA A 1 95 ? -6.155 8.644 0.943 1.00 87.88 95 ALA A C 1
ATOM 731 O O . ALA A 1 95 ? -5.604 8.307 1.989 1.00 87.88 95 ALA A O 1
ATOM 732 N N . GLU A 1 96 ? -6.705 9.841 0.765 1.00 90.25 96 GLU A N 1
ATOM 733 C CA . GLU A 1 96 ? -6.634 10.934 1.741 1.00 90.25 96 GLU A CA 1
ATOM 734 C C . GLU A 1 96 ? -7.389 10.600 3.028 1.00 90.25 96 GLU A C 1
ATOM 736 O O . GLU A 1 96 ? -6.828 10.670 4.117 1.00 90.25 96 GLU A O 1
ATOM 741 N N . GLN A 1 97 ? -8.626 10.116 2.914 1.00 91.69 97 GLN A N 1
ATOM 742 C CA . GLN A 1 97 ? -9.437 9.654 4.039 1.00 91.69 97 GLN A CA 1
ATOM 743 C C . GLN A 1 97 ? -8.717 8.562 4.824 1.00 91.69 97 GLN A C 1
ATOM 745 O O . GLN A 1 97 ? -8.706 8.591 6.048 1.00 91.69 97 GLN A O 1
ATOM 750 N N . ARG A 1 98 ? -8.073 7.604 4.147 1.00 93.88 98 ARG A N 1
ATOM 751 C CA . ARG A 1 98 ? -7.300 6.553 4.829 1.00 93.88 98 ARG A CA 1
ATOM 752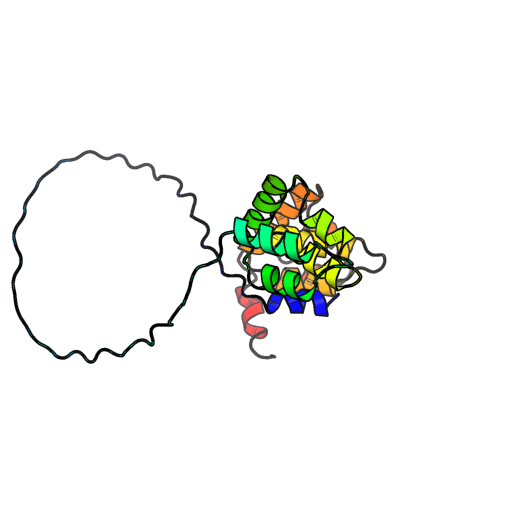 C C . ARG A 1 98 ? -6.059 7.105 5.519 1.00 93.88 98 ARG A C 1
ATOM 754 O O . ARG A 1 98 ? -5.675 6.563 6.551 1.00 93.88 98 ARG A O 1
ATOM 761 N N . SER A 1 99 ? -5.442 8.158 4.987 1.00 93.75 99 SER A N 1
ATOM 762 C CA . SER A 1 99 ? -4.355 8.867 5.669 1.00 93.75 99 SER A CA 1
ATOM 763 C C . SER A 1 99 ? -4.860 9.540 6.948 1.00 93.75 99 SER A C 1
ATOM 765 O O . SER A 1 99 ? -4.294 9.326 8.017 1.00 93.75 99 SER A O 1
ATOM 767 N N . LEU A 1 100 ? -5.987 10.253 6.873 1.00 94.44 100 LEU A N 1
ATOM 768 C CA . LEU A 1 100 ? -6.612 10.897 8.033 1.00 94.44 100 LEU A CA 1
ATOM 769 C C . LEU A 1 100 ? -7.064 9.880 9.089 1.00 94.44 100 LEU A C 1
ATOM 771 O O . LEU A 1 100 ? -6.861 10.092 10.278 1.00 94.44 100 LEU A O 1
ATOM 775 N N . ILE A 1 101 ? -7.628 8.743 8.669 1.00 94.69 101 ILE A N 1
ATOM 776 C CA . ILE A 1 101 ? -8.006 7.652 9.579 1.00 94.69 101 ILE A CA 1
ATOM 777 C C . ILE A 1 101 ? -6.770 7.081 10.282 1.00 94.69 101 ILE A C 1
ATOM 779 O O . ILE A 1 101 ? -6.839 6.785 11.470 1.00 94.69 101 ILE A O 1
ATOM 783 N N . GLN A 1 102 ? -5.646 6.917 9.575 1.00 95.00 102 GLN A N 1
ATOM 784 C CA . GLN A 1 102 ? -4.395 6.449 10.183 1.00 95.00 102 GLN A CA 1
ATOM 785 C C . GLN A 1 102 ? -3.894 7.426 11.250 1.00 95.00 102 GLN A C 1
ATOM 787 O O . GLN A 1 102 ? -3.554 6.980 12.343 1.00 95.00 102 GLN A O 1
ATOM 792 N N . GLN A 1 103 ? -3.918 8.728 10.955 1.00 94.88 103 GLN A N 1
ATOM 793 C CA . GLN A 1 103 ? -3.525 9.779 11.893 1.00 94.88 103 GLN A CA 1
ATOM 794 C C . GLN A 1 103 ? -4.438 9.807 13.127 1.00 94.88 103 GLN A C 1
ATOM 796 O O . GLN A 1 103 ? -3.955 9.732 14.250 1.00 94.88 103 GLN A O 1
ATOM 801 N N . GLU A 1 104 ? -5.758 9.831 12.934 1.00 95.25 104 GLU A N 1
ATOM 802 C CA . GLU A 1 104 ? -6.735 9.805 14.030 1.00 95.25 104 GLU A CA 1
ATOM 803 C C . GLU A 1 104 ? -6.631 8.530 14.875 1.00 95.25 104 GLU A C 1
ATOM 805 O O . GLU A 1 104 ? -6.780 8.567 16.096 1.00 95.25 104 GLU A O 1
ATOM 810 N N . PHE A 1 105 ? -6.360 7.381 14.254 1.00 95.06 105 PHE A N 1
ATOM 811 C CA . PHE A 1 105 ? -6.151 6.136 14.986 1.00 95.06 105 PHE A CA 1
ATOM 812 C C . PHE A 1 105 ? -4.888 6.203 15.855 1.00 95.06 105 PHE A C 1
ATOM 814 O O . PHE A 1 105 ? -4.931 5.810 17.019 1.00 95.06 105 PHE A O 1
ATOM 821 N N . GLU A 1 106 ? -3.787 6.735 15.323 1.00 94.88 106 GLU A N 1
ATOM 822 C CA . GLU A 1 106 ? -2.542 6.905 16.072 1.00 94.88 106 GLU A CA 1
ATOM 823 C C . GLU A 1 106 ? -2.693 7.918 17.213 1.00 94.88 106 GLU A C 1
ATOM 825 O O . GLU A 1 106 ? -2.269 7.635 18.328 1.00 94.88 106 GLU A O 1
ATOM 830 N N . THR A 1 107 ? -3.371 9.046 16.989 1.00 94.88 107 THR A N 1
ATOM 831 C CA . THR A 1 107 ? -3.632 10.045 18.037 1.00 94.88 107 THR A CA 1
ATOM 832 C C . THR A 1 107 ? -4.517 9.500 19.159 1.00 94.88 107 THR A C 1
ATOM 834 O O . THR A 1 107 ? -4.252 9.761 20.328 1.00 94.88 107 THR A O 1
ATOM 837 N N . ASN A 1 108 ? -5.564 8.736 18.833 1.00 93.88 108 ASN A N 1
ATOM 838 C CA . ASN A 1 108 ? -6.531 8.275 19.833 1.00 93.88 108 ASN A CA 1
ATOM 839 C C . ASN A 1 108 ? -6.082 7.003 20.582 1.00 93.88 108 ASN A C 1
ATOM 841 O O . ASN A 1 108 ? -6.590 6.737 21.671 1.00 93.88 108 ASN A O 1
ATOM 845 N N . TYR A 1 109 ? -5.173 6.201 20.010 1.00 93.06 109 TYR A N 1
ATOM 846 C CA . TYR A 1 109 ? -4.772 4.899 20.568 1.00 93.06 109 TYR A CA 1
ATOM 847 C C . TYR A 1 109 ? -3.261 4.713 20.753 1.00 93.06 109 TYR A C 1
ATOM 849 O O . TYR A 1 109 ? -2.846 3.652 21.219 1.00 93.06 109 TYR A O 1
ATOM 857 N N . SER A 1 110 ? -2.442 5.702 20.386 1.00 93.56 110 SER A N 1
ATOM 858 C CA . SER A 1 110 ? -0.973 5.664 20.478 1.00 93.56 110 SER A CA 1
ATOM 859 C C . SER A 1 110 ? -0.338 4.432 19.810 1.00 93.56 110 SER A C 1
ATOM 861 O O . SER A 1 110 ? 0.731 3.967 20.203 1.00 93.56 110 SER A O 1
ATOM 863 N N . GLU A 1 111 ? -1.000 3.873 18.792 1.00 93.12 111 GLU A N 1
ATOM 864 C CA . GLU A 1 111 ? -0.527 2.731 18.009 1.00 93.12 111 GLU A CA 1
ATOM 865 C C . GLU A 1 111 ? -0.792 2.980 16.522 1.00 93.12 111 GLU A C 1
ATOM 867 O O . GLU A 1 111 ? -1.877 3.397 16.126 1.00 93.12 111 GLU A O 1
ATOM 872 N N . LEU A 1 112 ? 0.182 2.655 15.669 1.00 93.75 112 LEU A N 1
ATOM 873 C CA . LEU A 1 112 ? 0.010 2.724 14.220 1.00 93.75 112 LEU A CA 1
ATOM 874 C C . LEU A 1 112 ? -1.035 1.708 13.740 1.00 93.75 112 LEU A C 1
ATOM 876 O O . LEU A 1 112 ? -0.880 0.498 13.944 1.00 93.75 112 LEU A O 1
ATOM 880 N N . LEU A 1 113 ? -2.035 2.176 12.989 1.00 94.19 113 LEU A N 1
ATOM 881 C CA . LEU A 1 113 ? -3.079 1.321 12.411 1.00 94.19 113 LEU A CA 1
ATOM 882 C C . LEU A 1 113 ? -2.491 0.169 11.574 1.00 94.19 113 LEU A C 1
ATOM 884 O O . LEU A 1 113 ? -2.952 -0.970 11.655 1.00 94.19 113 LEU A O 1
ATOM 888 N N . SER A 1 114 ? -1.428 0.436 10.812 1.00 93.81 114 SER A N 1
ATOM 889 C CA . SER A 1 114 ? -0.714 -0.574 10.021 1.00 93.81 114 SER A CA 1
ATOM 890 C C . SER A 1 114 ? -0.092 -1.679 10.889 1.00 93.81 114 SER A C 1
ATOM 892 O O . SER A 1 114 ? -0.161 -2.859 10.534 1.00 93.81 114 SER A O 1
ATOM 894 N N . LYS A 1 115 ? 0.459 -1.336 12.062 1.00 93.19 115 LYS A N 1
ATOM 895 C CA . LYS A 1 115 ? 0.996 -2.314 13.023 1.00 93.19 115 LYS A CA 1
ATOM 896 C C . LYS A 1 115 ? -0.124 -3.157 13.624 1.00 93.19 115 LYS A C 1
ATOM 898 O O . LYS A 1 115 ? 0.009 -4.381 13.659 1.00 93.19 115 LYS A O 1
ATOM 903 N N . ARG A 1 116 ? -1.238 -2.534 14.020 1.00 93.12 116 ARG A N 1
ATOM 904 C CA . ARG A 1 116 ? -2.403 -3.248 14.565 1.00 93.12 116 ARG A CA 1
ATOM 905 C C . ARG A 1 116 ? -2.970 -4.246 13.554 1.00 93.12 116 ARG A C 1
ATOM 907 O O . ARG A 1 116 ? -3.086 -5.429 13.856 1.00 93.12 116 ARG A O 1
ATOM 914 N N . LEU A 1 117 ? -3.201 -3.816 12.314 1.00 92.75 117 LEU A N 1
ATOM 915 C CA . LEU A 1 117 ? -3.668 -4.688 11.227 1.00 92.75 117 LEU A CA 1
ATOM 916 C C . LEU A 1 117 ? -2.697 -5.831 10.919 1.00 92.75 117 LEU A C 1
ATOM 918 O O . LEU A 1 117 ? -3.122 -6.926 10.561 1.00 92.75 117 LEU A O 1
ATOM 922 N N . SER A 1 118 ? -1.392 -5.598 11.068 1.00 92.25 118 SER A N 1
ATOM 923 C CA . SER A 1 118 ? -0.373 -6.631 10.881 1.00 92.25 118 SER A CA 1
ATOM 924 C C . SER A 1 118 ? -0.441 -7.732 11.949 1.00 92.25 118 SER A C 1
ATOM 926 O O . SER A 1 118 ? -0.119 -8.881 11.637 1.00 92.25 118 SER A O 1
ATOM 928 N N . LYS A 1 119 ? -0.851 -7.407 13.181 1.00 91.31 119 LYS A N 1
ATOM 929 C CA . LYS A 1 119 ? -1.031 -8.378 14.274 1.00 91.31 119 LYS A CA 1
ATOM 930 C C . LYS A 1 119 ? -2.328 -9.175 14.120 1.00 91.31 119 LYS A C 1
ATOM 932 O O . LYS A 1 119 ? -2.331 -10.381 14.341 1.00 91.31 119 LYS A O 1
ATOM 937 N N . GLU A 1 120 ? -3.397 -8.498 13.710 1.00 91.06 120 GLU A N 1
ATOM 938 C CA . GLU A 1 120 ? -4.749 -9.063 13.666 1.00 91.06 120 GLU A CA 1
ATOM 939 C C . GLU A 1 120 ? -5.043 -9.862 12.385 1.00 91.06 120 GLU A C 1
ATOM 941 O O . GLU A 1 120 ? -5.678 -10.915 12.425 1.00 91.06 120 GLU A O 1
ATOM 946 N N . LEU A 1 121 ? -4.569 -9.393 11.225 1.00 90.38 121 LEU A N 1
ATOM 947 C CA . LEU A 1 121 ? -4.833 -10.042 9.940 1.00 90.38 121 LEU A CA 1
ATOM 948 C C . LEU A 1 121 ? -3.767 -11.089 9.602 1.00 90.38 121 LEU A C 1
ATOM 950 O O . LEU A 1 121 ? -2.603 -10.977 9.986 1.00 90.38 121 LEU A O 1
ATOM 954 N N . ARG A 1 122 ? -4.132 -12.087 8.789 1.00 88.94 122 ARG A N 1
ATOM 955 C CA . ARG A 1 122 ? -3.212 -13.140 8.319 1.00 88.94 122 ARG A CA 1
ATOM 956 C C . ARG A 1 122 ? -3.276 -13.340 6.801 1.00 88.94 122 ARG A C 1
ATOM 958 O O . ARG A 1 122 ? -4.164 -12.833 6.114 1.00 88.94 122 ARG A O 1
ATOM 965 N N . GLY A 1 123 ? -2.284 -14.055 6.270 1.00 90.31 123 GLY A N 1
ATOM 966 C CA . GLY A 1 123 ? -2.254 -14.515 4.879 1.00 90.31 123 GLY A CA 1
ATOM 967 C C . GLY A 1 123 ? -2.321 -13.400 3.827 1.00 90.31 123 GLY A C 1
ATOM 968 O O . GLY A 1 123 ? -1.658 -12.363 3.934 1.00 90.31 123 GLY A O 1
ATOM 969 N N . HIS A 1 124 ? -3.108 -13.638 2.775 1.00 87.75 124 HIS A N 1
ATOM 970 C CA . HIS A 1 124 ? -3.268 -12.707 1.655 1.00 87.75 124 HIS A CA 1
ATOM 971 C C . HIS A 1 124 ? -4.032 -11.441 2.039 1.00 87.75 124 HIS A C 1
ATOM 973 O O . HIS A 1 124 ? -3.683 -10.368 1.557 1.00 87.75 124 HIS A O 1
ATOM 979 N N . VAL A 1 125 ? -5.002 -11.536 2.953 1.00 88.81 125 VAL A N 1
ATOM 980 C CA . VAL A 1 125 ? -5.794 -10.385 3.409 1.00 88.81 125 VAL A CA 1
ATOM 981 C C . VAL A 1 125 ? -4.920 -9.373 4.146 1.00 88.81 125 VAL A C 1
ATOM 983 O O . VAL A 1 125 ? -5.015 -8.178 3.891 1.00 88.81 125 VAL A O 1
ATOM 986 N N . LYS A 1 126 ? -3.988 -9.834 4.990 1.00 91.31 126 LYS A N 1
ATOM 987 C CA . LYS A 1 126 ? -3.003 -8.947 5.631 1.00 91.31 126 LYS A CA 1
ATOM 988 C C . LYS A 1 126 ? -2.196 -8.164 4.600 1.00 91.31 126 LYS A C 1
ATOM 990 O O . LYS A 1 126 ? -2.130 -6.940 4.661 1.00 91.31 126 LYS A O 1
ATOM 995 N N . LYS A 1 127 ? -1.592 -8.872 3.638 1.00 90.06 127 LYS A N 1
ATOM 996 C CA . LYS A 1 127 ? -0.824 -8.245 2.548 1.00 90.06 127 LYS A CA 1
ATOM 997 C C . LYS A 1 127 ? -1.704 -7.259 1.776 1.00 90.06 127 LYS A C 1
ATOM 999 O O . LYS A 1 127 ? -1.225 -6.194 1.397 1.00 90.06 127 LYS A O 1
ATOM 1004 N N . ALA A 1 128 ? -2.985 -7.599 1.626 1.00 90.81 128 ALA A N 1
ATOM 1005 C CA . ALA A 1 128 ? -3.967 -6.776 0.958 1.00 90.81 128 ALA A CA 1
ATOM 1006 C C . ALA A 1 128 ? -4.211 -5.436 1.607 1.00 90.81 128 ALA A C 1
ATOM 1008 O O . ALA A 1 128 ? -3.985 -4.389 1.006 1.00 90.81 128 ALA A O 1
ATOM 1009 N N . VAL A 1 129 ? -4.646 -5.491 2.852 1.00 92.19 129 VAL A N 1
ATOM 1010 C CA . VAL A 1 129 ? -5.056 -4.310 3.586 1.00 92.19 129 VAL A CA 1
ATOM 1011 C C . VAL A 1 129 ? -3.854 -3.412 3.875 1.00 92.19 129 VAL A C 1
ATOM 1013 O O . VAL A 1 129 ? -3.959 -2.199 3.721 1.00 92.19 129 VAL A O 1
ATOM 1016 N N . LEU A 1 130 ? -2.689 -3.983 4.205 1.00 92.81 130 LEU A N 1
ATOM 1017 C CA . LEU A 1 130 ? -1.479 -3.192 4.449 1.00 92.81 130 LEU A CA 1
ATOM 1018 C C . LEU A 1 130 ? -1.014 -2.443 3.200 1.00 92.81 130 LEU A C 1
ATOM 1020 O O . LEU A 1 130 ? -0.637 -1.280 3.292 1.00 92.81 130 LEU A O 1
ATOM 1024 N N . LEU A 1 131 ? -1.060 -3.087 2.032 1.00 92.38 131 LEU A N 1
ATOM 1025 C CA . LEU A 1 131 ? -0.675 -2.421 0.793 1.00 92.38 131 LEU A CA 1
ATOM 1026 C C . LEU A 1 131 ? -1.751 -1.439 0.313 1.00 92.38 131 LEU A C 1
ATOM 1028 O O . LEU A 1 131 ? -1.424 -0.441 -0.324 1.00 92.38 131 LEU A O 1
ATOM 1032 N N . TRP A 1 132 ? -3.020 -1.687 0.658 1.00 92.00 132 TRP A N 1
ATOM 1033 C CA . TRP A 1 132 ? -4.102 -0.739 0.431 1.00 92.00 132 TRP A CA 1
ATOM 1034 C C . TRP A 1 132 ? -3.834 0.557 1.194 1.00 92.00 132 TRP A C 1
ATOM 1036 O O . TRP A 1 132 ? -3.875 1.595 0.554 1.00 92.00 132 TRP A O 1
ATOM 1046 N N . LEU A 1 133 ? -3.496 0.515 2.488 1.00 93.06 133 LEU A N 1
ATOM 1047 C CA . LEU A 1 133 ? -3.323 1.708 3.338 1.00 93.06 133 LEU A CA 1
ATOM 1048 C C . LEU A 1 133 ? -2.343 2.769 2.820 1.00 93.06 133 LEU A C 1
ATOM 1050 O O . LEU A 1 133 ? -2.458 3.930 3.208 1.00 93.06 133 LEU A O 1
ATOM 1054 N N . HIS A 1 134 ? -1.395 2.389 1.968 1.00 92.44 134 HIS A N 1
ATOM 1055 C CA . HIS A 1 134 ? -0.489 3.344 1.348 1.00 92.44 134 HIS A CA 1
ATOM 1056 C C . HIS A 1 134 ? -1.207 4.247 0.339 1.00 92.44 134 HIS A C 1
ATOM 1058 O O . HIS A 1 134 ? -2.211 3.875 -0.286 1.00 92.44 134 HIS A O 1
ATOM 1064 N N . ASP A 1 135 ? -0.665 5.449 0.161 1.00 91.94 135 ASP A N 1
ATOM 1065 C CA . ASP A 1 135 ? -1.005 6.273 -0.988 1.00 91.94 135 ASP A CA 1
ATOM 1066 C C . ASP A 1 135 ? -0.649 5.528 -2.294 1.00 91.94 135 ASP A C 1
ATOM 1068 O O . ASP A 1 135 ? 0.188 4.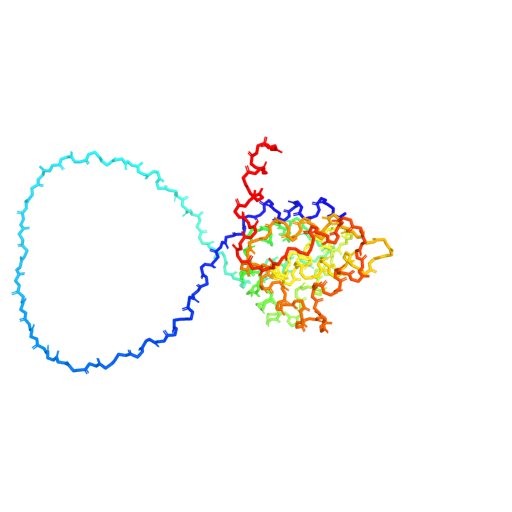613 -2.291 1.00 91.94 135 ASP A O 1
ATOM 1072 N N . PRO A 1 136 ? -1.294 5.869 -3.423 1.00 91.56 136 PRO A N 1
ATOM 1073 C CA . PRO A 1 136 ? -1.101 5.145 -4.673 1.00 91.56 136 PRO A CA 1
ATOM 1074 C C . PRO A 1 136 ? 0.360 5.083 -5.142 1.00 91.56 136 PRO A C 1
ATOM 1076 O O . PRO A 1 136 ? 0.784 4.026 -5.603 1.00 91.56 136 PRO A O 1
ATOM 1079 N N . ALA A 1 137 ? 1.133 6.162 -4.982 1.00 93.44 137 ALA A N 1
ATOM 1080 C CA . ALA A 1 137 ? 2.515 6.222 -5.453 1.00 93.44 137 ALA A CA 1
ATOM 1081 C C . ALA A 1 137 ? 3.440 5.345 -4.596 1.00 93.44 137 ALA A C 1
ATOM 1083 O O . ALA A 1 137 ? 4.174 4.517 -5.136 1.00 93.44 137 ALA A O 1
ATOM 1084 N N . THR A 1 138 ? 3.339 5.429 -3.266 1.00 94.75 138 THR A N 1
ATOM 1085 C CA . THR A 1 138 ? 4.072 4.547 -2.341 1.00 94.75 138 THR A CA 1
ATOM 1086 C C . THR A 1 138 ? 3.692 3.089 -2.536 1.00 94.75 138 THR A C 1
ATOM 1088 O O . THR A 1 138 ? 4.549 2.203 -2.480 1.00 94.75 138 THR A O 1
ATOM 1091 N N . ARG A 1 139 ? 2.406 2.808 -2.774 1.00 94.38 139 ARG A N 1
ATOM 1092 C CA . ARG A 1 139 ? 1.944 1.455 -3.081 1.00 94.38 139 ARG A CA 1
ATOM 1093 C C . ARG A 1 139 ? 2.637 0.917 -4.325 1.00 94.38 139 ARG A C 1
ATOM 1095 O O . ARG A 1 139 ? 3.176 -0.188 -4.275 1.00 94.38 139 ARG A O 1
ATOM 1102 N N . ASP A 1 140 ? 2.607 1.671 -5.416 1.00 94.25 140 ASP A N 1
ATOM 1103 C CA . ASP A 1 140 ? 3.187 1.230 -6.677 1.00 94.25 140 ASP A CA 1
ATOM 1104 C C . ASP A 1 140 ? 4.709 1.052 -6.546 1.00 94.25 140 ASP A C 1
ATOM 1106 O O . ASP A 1 140 ? 5.226 0.001 -6.923 1.00 94.25 140 ASP A O 1
ATOM 1110 N N . ALA A 1 141 ? 5.407 1.988 -5.891 1.00 95.00 141 ALA A N 1
ATOM 1111 C CA . ALA A 1 141 ? 6.839 1.884 -5.610 1.00 95.00 141 ALA A CA 1
ATOM 1112 C C . ALA A 1 141 ? 7.190 0.605 -4.825 1.00 95.00 141 ALA A C 1
ATOM 1114 O O . ALA A 1 141 ? 8.112 -0.125 -5.193 1.00 95.00 141 ALA A O 1
ATOM 1115 N N . LYS A 1 142 ? 6.409 0.270 -3.788 1.00 94.19 142 LYS A N 1
ATOM 1116 C CA . LYS A 1 142 ? 6.589 -0.966 -3.006 1.00 94.19 142 LYS A CA 1
ATOM 1117 C C . LYS A 1 142 ? 6.347 -2.228 -3.823 1.00 94.19 142 LYS A C 1
ATOM 1119 O O . LYS A 1 142 ? 7.055 -3.219 -3.633 1.00 94.19 142 LYS A O 1
ATOM 1124 N N . VAL A 1 143 ? 5.338 -2.225 -4.696 1.00 92.75 143 VAL A N 1
ATOM 1125 C CA . VAL A 1 143 ? 5.052 -3.379 -5.557 1.00 92.75 143 VAL A CA 1
ATOM 1126 C C . VAL A 1 143 ? 6.179 -3.582 -6.559 1.00 92.75 143 VAL A C 1
ATOM 1128 O O . VAL A 1 143 ? 6.671 -4.705 -6.661 1.00 92.75 143 VAL A O 1
ATOM 1131 N N . VAL A 1 144 ? 6.628 -2.519 -7.231 1.00 92.56 144 VAL A N 1
ATOM 1132 C CA . VAL A 1 144 ? 7.724 -2.602 -8.205 1.00 92.56 144 VAL A CA 1
ATOM 1133 C C . VAL A 1 144 ? 9.019 -3.038 -7.526 1.00 92.56 144 VAL A C 1
ATOM 1135 O O . VAL A 1 144 ? 9.633 -4.009 -7.962 1.00 92.56 144 VAL A O 1
ATOM 1138 N N . ARG A 1 145 ? 9.387 -2.433 -6.388 1.00 93.56 145 ARG A N 1
ATOM 1139 C CA . ARG A 1 145 ? 10.592 -2.835 -5.648 1.00 93.56 145 ARG A CA 1
ATOM 1140 C C . ARG A 1 145 ? 10.564 -4.313 -5.285 1.00 93.56 145 ARG A C 1
ATOM 1142 O O . ARG A 1 145 ? 11.556 -5.024 -5.442 1.00 93.56 145 ARG A O 1
ATOM 1149 N N . LYS A 1 146 ? 9.417 -4.798 -4.809 1.00 91.81 146 LYS A N 1
ATOM 1150 C CA . LYS A 1 146 ? 9.252 -6.210 -4.474 1.00 91.81 146 LYS A CA 1
ATOM 1151 C C . LYS A 1 146 ? 9.378 -7.102 -5.711 1.00 91.81 146 LYS A C 1
ATOM 1153 O O . LYS A 1 146 ? 10.032 -8.134 -5.615 1.00 91.81 146 LYS A O 1
ATOM 1158 N N . ALA A 1 147 ? 8.783 -6.714 -6.838 1.00 90.56 147 ALA A N 1
ATOM 1159 C CA . ALA A 1 147 ? 8.867 -7.450 -8.100 1.00 90.56 147 ALA A CA 1
ATOM 1160 C C . ALA A 1 147 ? 10.305 -7.541 -8.644 1.00 90.56 147 ALA A C 1
ATOM 1162 O O . ALA A 1 147 ? 10.649 -8.544 -9.262 1.00 90.56 147 ALA A O 1
ATOM 1163 N N . LEU A 1 148 ? 11.146 -6.543 -8.356 1.00 88.56 148 LEU A N 1
ATOM 1164 C CA . LEU A 1 148 ? 12.561 -6.494 -8.745 1.00 88.56 148 LEU A CA 1
ATOM 1165 C C . LEU A 1 148 ? 13.501 -7.252 -7.790 1.00 88.56 148 LEU A C 1
ATOM 1167 O O . LEU A 1 148 ? 14.607 -7.622 -8.177 1.00 88.56 148 LEU A O 1
ATOM 1171 N N . THR A 1 149 ? 13.089 -7.465 -6.536 1.00 86.62 149 THR A N 1
ATOM 1172 C CA . THR A 1 149 ? 13.943 -8.065 -5.487 1.00 86.62 149 THR A CA 1
ATOM 1173 C C . THR A 1 149 ? 13.775 -9.586 -5.370 1.00 86.62 149 THR A C 1
ATOM 1175 O O . THR A 1 149 ? 14.626 -10.262 -4.799 1.00 86.62 149 THR A O 1
ATOM 1178 N N . ILE A 1 150 ? 12.669 -10.147 -5.863 1.00 81.81 150 ILE A N 1
ATOM 1179 C CA . ILE A 1 150 ? 12.435 -11.599 -5.824 1.00 81.81 150 ILE A CA 1
ATOM 1180 C C . ILE A 1 150 ? 13.422 -12.359 -6.725 1.00 81.81 150 ILE A C 1
ATOM 1182 O O . ILE A 1 150 ? 13.907 -11.821 -7.716 1.00 81.81 150 ILE A O 1
ATOM 1186 N N . SER A 1 151 ? 13.708 -13.622 -6.380 1.00 76.81 151 SER A N 1
ATOM 1187 C CA . SER A 1 151 ? 14.697 -14.467 -7.077 1.00 76.81 151 SER A CA 1
ATOM 1188 C C . SER A 1 151 ? 14.429 -14.615 -8.576 1.00 76.81 151 SER A C 1
ATOM 1190 O O . SER A 1 151 ? 15.366 -14.680 -9.364 1.00 76.81 151 SER A O 1
ATOM 1192 N N . VAL A 1 152 ? 13.152 -14.642 -8.960 1.00 80.19 152 VAL A N 1
ATOM 1193 C CA . VAL A 1 152 ? 12.689 -14.568 -10.346 1.00 80.19 152 VAL A CA 1
ATOM 1194 C C . VAL A 1 152 ? 11.871 -13.295 -10.484 1.00 80.19 152 VAL A C 1
ATOM 1196 O O . VAL A 1 152 ? 10.817 -13.194 -9.863 1.00 80.19 152 VAL A O 1
ATOM 1199 N N . VAL A 1 153 ? 12.355 -12.337 -11.274 1.00 82.75 153 VAL A N 1
ATOM 1200 C CA . VAL A 1 153 ? 11.724 -11.021 -11.460 1.00 82.75 153 VAL A CA 1
ATOM 1201 C C . VAL A 1 153 ? 10.293 -11.165 -11.992 1.00 82.75 153 VAL A C 1
ATOM 1203 O O . VAL A 1 153 ? 10.050 -11.848 -12.987 1.00 82.75 153 VAL A O 1
ATOM 1206 N N . ASP A 1 154 ? 9.334 -10.487 -11.353 1.00 84.44 154 ASP A N 1
ATOM 1207 C CA . ASP A 1 154 ? 7.923 -10.476 -11.775 1.00 84.44 154 ASP A CA 1
ATOM 1208 C C . ASP A 1 154 ? 7.704 -9.360 -12.807 1.00 84.44 154 ASP A C 1
ATOM 1210 O O . ASP A 1 154 ? 7.161 -8.291 -12.513 1.00 84.44 154 ASP A O 1
ATOM 1214 N N . ASN A 1 155 ? 8.160 -9.618 -14.038 1.00 83.19 155 ASN A N 1
ATOM 1215 C CA . ASN A 1 155 ? 8.026 -8.695 -15.172 1.00 83.19 155 ASN A CA 1
ATOM 1216 C C . ASN A 1 155 ? 6.565 -8.311 -15.448 1.00 83.19 155 ASN A C 1
ATOM 1218 O O . ASN A 1 155 ? 6.292 -7.204 -15.915 1.00 83.19 155 ASN A O 1
ATOM 1222 N N . GLN A 1 156 ? 5.615 -9.199 -15.140 1.00 85.12 156 GLN A N 1
ATOM 1223 C CA . GLN A 1 156 ? 4.195 -8.943 -15.344 1.00 85.12 156 GLN A CA 1
ATOM 1224 C C . GLN A 1 156 ? 3.686 -7.849 -14.401 1.00 85.12 156 GLN A C 1
ATOM 1226 O O . GLN A 1 156 ? 3.012 -6.929 -14.857 1.00 85.12 156 GLN A O 1
ATOM 1231 N N . ALA A 1 157 ? 4.025 -7.912 -13.110 1.00 86.38 157 ALA A N 1
ATOM 1232 C CA . ALA A 1 157 ? 3.619 -6.890 -12.145 1.00 86.38 157 ALA A CA 1
ATOM 1233 C C . ALA A 1 157 ? 4.220 -5.511 -12.465 1.00 86.38 157 ALA A C 1
ATOM 1235 O O . ALA A 1 157 ? 3.540 -4.495 -12.314 1.00 86.38 157 ALA A O 1
ATOM 1236 N N . ILE A 1 158 ? 5.474 -5.476 -12.927 1.00 87.62 158 ILE A N 1
ATOM 1237 C CA . ILE A 1 158 ? 6.142 -4.234 -13.341 1.00 87.62 158 ILE A CA 1
ATOM 1238 C C . ILE A 1 158 ? 5.432 -3.653 -14.569 1.00 87.62 158 ILE A C 1
ATOM 1240 O O . ILE A 1 158 ? 4.994 -2.505 -14.532 1.00 87.62 158 ILE A O 1
ATOM 1244 N N . THR A 1 159 ? 5.234 -4.463 -15.614 1.00 85.44 159 THR A N 1
ATOM 1245 C CA . THR A 1 159 ? 4.548 -4.049 -16.851 1.00 85.44 159 THR A CA 1
ATOM 1246 C C . THR A 1 159 ? 3.126 -3.563 -16.566 1.00 85.44 159 THR A C 1
ATOM 1248 O O . THR A 1 159 ? 2.715 -2.520 -17.065 1.00 85.44 159 THR A O 1
ATOM 1251 N N . GLU A 1 160 ? 2.375 -4.263 -15.709 1.00 85.94 160 GLU A N 1
ATOM 1252 C CA . GLU A 1 160 ? 1.018 -3.860 -15.326 1.00 85.94 160 GLU A CA 1
ATOM 1253 C C . GLU A 1 160 ? 0.999 -2.462 -14.696 1.00 85.94 160 GLU A C 1
ATOM 1255 O O . GLU A 1 160 ? 0.125 -1.658 -15.020 1.00 85.94 160 GLU A O 1
ATOM 1260 N N . ILE A 1 161 ? 1.950 -2.142 -13.815 1.00 89.44 161 ILE A N 1
ATOM 1261 C CA . ILE A 1 161 ? 2.023 -0.822 -13.183 1.00 89.44 161 ILE A CA 1
ATOM 1262 C C . ILE A 1 161 ? 2.458 0.234 -14.197 1.00 89.44 161 ILE A C 1
ATOM 1264 O O . ILE A 1 161 ? 1.752 1.225 -14.360 1.00 89.44 161 ILE A O 1
ATOM 1268 N N . ILE A 1 162 ? 3.571 0.023 -14.902 1.00 87.56 162 ILE A N 1
ATOM 1269 C CA . ILE A 1 162 ? 4.135 1.035 -15.804 1.00 87.56 162 ILE A CA 1
ATOM 1270 C C . ILE A 1 162 ? 3.166 1.368 -16.946 1.00 87.56 162 ILE A C 1
ATOM 1272 O O . ILE A 1 162 ? 2.919 2.541 -17.214 1.00 87.56 162 ILE A O 1
ATOM 1276 N N . CYS A 1 163 ? 2.533 0.363 -17.556 1.00 85.19 163 CYS A N 1
ATOM 1277 C CA . CYS A 1 163 ? 1.639 0.570 -18.696 1.00 85.19 163 CYS A CA 1
ATOM 1278 C C . CYS A 1 163 ? 0.222 1.033 -18.313 1.00 85.19 163 CYS A C 1
ATOM 1280 O O . CYS A 1 163 ? -0.517 1.487 -19.182 1.00 85.19 163 CYS A O 1
ATOM 1282 N N . SER A 1 164 ? -0.198 0.919 -17.043 1.00 86.62 164 SER A N 1
ATOM 1283 C CA . SER A 1 164 ? -1.554 1.321 -16.613 1.00 86.62 164 SER A CA 1
ATOM 1284 C C . SER A 1 164 ? -1.629 2.677 -15.914 1.00 86.62 164 SER A C 1
ATOM 1286 O O . SER A 1 164 ? -2.721 3.100 -15.525 1.00 86.62 164 SER A O 1
ATOM 1288 N N . ARG A 1 165 ? -0.495 3.349 -15.697 1.00 86.31 165 ARG A N 1
ATOM 1289 C CA . ARG A 1 165 ? -0.435 4.633 -14.992 1.00 86.31 165 ARG A CA 1
ATOM 1290 C C . ARG A 1 165 ? -0.345 5.799 -15.962 1.00 86.31 165 ARG A C 1
ATOM 1292 O O . ARG A 1 165 ? 0.280 5.726 -17.013 1.00 86.31 165 ARG A O 1
ATOM 1299 N N . THR A 1 166 ? -0.975 6.901 -15.576 1.00 88.12 166 THR A N 1
ATOM 1300 C CA . THR A 1 166 ? -0.860 8.171 -16.303 1.00 88.12 166 THR A CA 1
ATOM 1301 C C . THR A 1 166 ? 0.545 8.769 -16.132 1.00 88.12 166 THR A C 1
ATOM 1303 O O . THR A 1 166 ? 1.218 8.473 -15.138 1.00 88.12 166 THR A O 1
ATOM 1306 N N . PRO A 1 167 ? 0.996 9.665 -17.030 1.00 86.88 167 PRO A N 1
ATOM 1307 C CA . PRO A 1 167 ? 2.309 10.305 -16.909 1.00 86.88 167 PRO A CA 1
ATOM 1308 C C . PRO A 1 167 ? 2.540 11.023 -15.571 1.00 86.88 167 PRO A C 1
ATOM 1310 O O . PRO A 1 167 ? 3.635 10.968 -15.014 1.00 86.88 167 PRO A O 1
ATOM 1313 N N . SER A 1 168 ? 1.509 11.671 -15.017 1.00 89.12 168 SER A N 1
ATOM 1314 C CA . SER A 1 168 ? 1.587 12.338 -13.711 1.00 89.12 168 SER A CA 1
ATOM 1315 C C . SER A 1 168 ? 1.755 11.342 -12.560 1.00 89.12 168 SER A C 1
ATOM 1317 O O . SER A 1 168 ? 2.567 11.571 -11.665 1.00 89.12 168 SER A O 1
ATOM 1319 N N . GLN A 1 169 ? 1.044 10.212 -12.603 1.00 90.25 169 GLN A N 1
ATOM 1320 C CA . GLN A 1 169 ? 1.199 9.131 -11.627 1.00 90.25 169 GLN A CA 1
ATOM 1321 C C . GLN A 1 169 ? 2.583 8.482 -11.711 1.00 90.25 169 GLN A C 1
ATOM 1323 O O . GLN A 1 169 ? 3.180 8.216 -10.671 1.00 90.25 169 GLN A O 1
ATOM 1328 N N . LEU A 1 170 ? 3.114 8.271 -12.921 1.00 90.81 170 LEU A N 1
ATOM 1329 C CA . LEU A 1 170 ? 4.465 7.736 -13.117 1.00 90.81 170 LEU A CA 1
ATOM 1330 C C . LEU A 1 170 ? 5.535 8.680 -12.568 1.00 90.81 170 LEU A C 1
ATOM 1332 O O . LEU A 1 170 ? 6.457 8.220 -11.903 1.00 90.81 170 LEU A O 1
ATOM 1336 N N . ARG A 1 171 ? 5.397 9.995 -12.777 1.00 92.50 171 ARG A N 1
ATOM 1337 C CA . ARG A 1 171 ? 6.312 10.980 -12.182 1.00 92.50 171 ARG A CA 1
ATOM 1338 C C . ARG A 1 171 ? 6.332 10.870 -10.657 1.00 92.50 171 ARG A C 1
ATOM 1340 O O . ARG A 1 171 ? 7.398 10.716 -10.071 1.00 92.50 171 ARG A O 1
ATOM 1347 N N . ARG A 1 172 ? 5.152 10.843 -10.031 1.00 94.12 172 ARG A N 1
ATOM 1348 C CA . ARG A 1 172 ? 5.042 10.722 -8.571 1.00 94.12 172 ARG A CA 1
ATOM 1349 C C . ARG A 1 172 ? 5.583 9.392 -8.051 1.00 94.12 172 ARG A C 1
ATOM 1351 O O . ARG A 1 172 ? 6.210 9.346 -6.999 1.00 94.12 172 ARG A O 1
ATOM 1358 N N . LEU A 1 173 ? 5.370 8.310 -8.797 1.00 94.56 173 LEU A N 1
ATOM 1359 C CA . LEU A 1 173 ? 5.940 7.003 -8.490 1.00 94.56 173 LEU A CA 1
ATOM 1360 C C . LEU A 1 173 ? 7.471 7.069 -8.453 1.00 94.56 173 LEU A C 1
ATOM 1362 O O . LEU A 1 173 ? 8.051 6.572 -7.494 1.00 94.56 173 LEU A O 1
ATOM 1366 N N . LYS A 1 174 ? 8.121 7.710 -9.433 1.00 92.62 174 LYS A N 1
ATOM 1367 C CA . LYS A 1 174 ? 9.586 7.874 -9.451 1.00 92.62 174 LYS A CA 1
ATOM 1368 C C . LYS A 1 174 ? 10.104 8.685 -8.271 1.00 92.62 174 LYS A C 1
ATOM 1370 O O . LYS A 1 174 ? 11.064 8.271 -7.633 1.00 92.62 174 LYS A O 1
ATOM 1375 N N . GLU A 1 175 ? 9.461 9.809 -7.964 1.00 95.44 175 GLU A N 1
ATOM 1376 C CA . GLU A 1 175 ? 9.821 10.669 -6.827 1.00 95.44 175 GLU A CA 1
ATOM 1377 C C . GLU A 1 175 ? 9.753 9.894 -5.502 1.00 95.44 175 GLU A C 1
ATOM 1379 O O . GLU A 1 175 ? 10.677 9.923 -4.683 1.00 95.44 175 GLU A O 1
ATOM 1384 N N . VAL A 1 176 ? 8.671 9.135 -5.305 1.00 96.44 176 VAL A N 1
ATOM 1385 C CA . VAL A 1 176 ? 8.496 8.300 -4.112 1.00 96.44 176 VAL A CA 1
ATOM 1386 C C . VAL A 1 176 ? 9.487 7.135 -4.097 1.00 96.44 176 VAL A C 1
ATOM 1388 O O . VAL A 1 176 ? 10.044 6.818 -3.047 1.00 96.44 176 VAL A O 1
ATOM 1391 N N . TYR A 1 177 ? 9.752 6.509 -5.243 1.00 95.44 177 TYR A N 1
ATOM 1392 C CA . TYR A 1 177 ? 10.714 5.414 -5.347 1.00 95.44 177 TYR A CA 1
ATOM 1393 C C . TYR A 1 177 ? 12.131 5.879 -4.991 1.00 95.44 177 TYR A C 1
ATOM 1395 O O . TYR A 1 177 ? 12.783 5.257 -4.152 1.00 95.44 177 TYR A O 1
ATOM 1403 N N . LEU A 1 178 ? 12.565 7.013 -5.549 1.00 95.62 178 LEU A N 1
ATOM 1404 C CA . LEU A 1 178 ? 13.872 7.608 -5.283 1.00 95.62 178 LEU A CA 1
ATOM 1405 C C . LEU A 1 178 ? 14.022 8.009 -3.813 1.00 95.62 178 LEU A C 1
ATOM 1407 O O . LEU A 1 178 ? 15.032 7.691 -3.191 1.00 95.62 178 LEU A O 1
ATOM 1411 N N . SER A 1 179 ? 13.012 8.659 -3.231 1.00 96.69 179 SER A N 1
ATOM 1412 C CA . SER A 1 179 ? 13.063 9.068 -1.820 1.00 96.69 179 SER A CA 1
ATOM 1413 C C . SER A 1 179 ? 13.010 7.888 -0.844 1.00 96.69 179 SER A C 1
ATOM 1415 O O . SER A 1 179 ? 13.602 7.965 0.228 1.00 96.69 179 SER A O 1
ATOM 1417 N N . THR A 1 180 ? 12.344 6.786 -1.207 1.00 95.12 180 THR A N 1
ATOM 1418 C CA . THR A 1 180 ? 12.194 5.607 -0.334 1.00 95.12 180 THR A CA 1
ATOM 1419 C C . THR A 1 180 ? 13.369 4.632 -0.434 1.00 95.12 180 THR A C 1
ATOM 1421 O O . THR A 1 180 ? 13.725 4.001 0.560 1.00 95.12 180 THR A O 1
ATOM 1424 N N . TYR A 1 181 ? 13.937 4.451 -1.630 1.00 94.50 181 TYR A N 1
ATOM 1425 C CA . TYR A 1 181 ? 14.935 3.409 -1.906 1.00 94.50 181 TYR A CA 1
ATOM 1426 C C . TYR A 1 181 ? 16.306 3.944 -2.306 1.00 94.50 181 TYR A C 1
ATOM 1428 O O . TYR A 1 181 ? 17.225 3.142 -2.460 1.00 94.50 181 TYR A O 1
ATOM 1436 N N . HIS A 1 182 ? 16.449 5.261 -2.476 1.00 94.19 182 HIS A N 1
ATOM 1437 C CA . HIS A 1 182 ? 17.693 5.913 -2.891 1.00 94.19 182 HIS A CA 1
ATOM 1438 C C . HIS A 1 182 ? 18.290 5.325 -4.183 1.00 94.19 182 HIS A C 1
ATOM 1440 O O . HIS A 1 182 ? 19.503 5.302 -4.361 1.00 94.19 182 HIS A O 1
ATOM 1446 N N . SER A 1 183 ? 17.426 4.842 -5.082 1.00 91.44 183 SER A N 1
ATOM 1447 C CA . SER A 1 183 ? 17.782 4.327 -6.407 1.00 91.44 183 SER A CA 1
ATOM 1448 C C . SER A 1 183 ? 16.795 4.853 -7.444 1.00 91.44 183 SER A C 1
ATOM 1450 O O . SER A 1 183 ? 15.630 5.110 -7.123 1.00 91.44 183 SER A O 1
ATOM 1452 N N . TYR A 1 184 ? 17.250 5.003 -8.685 1.00 90.19 184 TYR A N 1
ATOM 1453 C CA . TYR A 1 184 ? 16.377 5.343 -9.802 1.00 90.19 184 TYR A CA 1
ATOM 1454 C C . TYR A 1 184 ? 15.591 4.108 -10.235 1.00 90.19 184 TYR A C 1
ATOM 1456 O O . TYR A 1 184 ? 16.149 3.029 -10.435 1.00 90.19 184 TYR A O 1
ATOM 1464 N N . LEU A 1 185 ? 14.278 4.280 -10.388 1.00 90.50 185 LEU A N 1
ATOM 1465 C CA . LEU A 1 185 ? 13.369 3.215 -10.804 1.00 90.50 185 LEU A CA 1
ATOM 1466 C C . LEU A 1 185 ? 13.826 2.581 -12.122 1.00 90.50 185 LEU A C 1
ATOM 1468 O O . LEU A 1 185 ? 13.838 1.363 -12.257 1.00 90.50 185 LEU A O 1
ATOM 1472 N N . GLU A 1 186 ? 14.200 3.422 -13.077 1.00 87.00 186 GLU A N 1
ATOM 1473 C CA . GLU A 1 186 ? 14.635 3.050 -14.417 1.00 87.00 186 GLU A CA 1
ATOM 1474 C C . 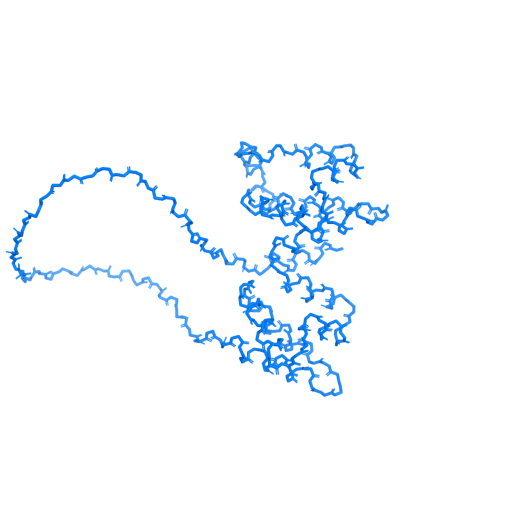GLU A 1 186 ? 15.900 2.193 -14.362 1.00 87.00 186 GLU A C 1
ATOM 1476 O O . GLU A 1 186 ? 15.945 1.121 -14.955 1.00 87.00 186 GLU A O 1
ATOM 1481 N N . GLN A 1 187 ? 16.883 2.601 -13.557 1.00 87.69 187 GLN A N 1
ATOM 1482 C CA . GLN A 1 187 ? 18.138 1.871 -13.386 1.00 87.69 187 GLN A CA 1
ATOM 1483 C C . GLN A 1 187 ? 17.920 0.498 -12.731 1.00 87.69 187 GLN A C 1
ATOM 1485 O O . GLN A 1 187 ? 18.510 -0.510 -13.135 1.00 87.69 187 GLN A O 1
ATOM 1490 N N . ASP A 1 188 ? 17.048 0.430 -11.723 1.00 88.56 188 ASP A N 1
ATOM 1491 C CA . ASP A 1 188 ? 16.700 -0.840 -11.087 1.00 88.56 188 ASP A CA 1
ATOM 1492 C C . ASP A 1 188 ? 15.966 -1.775 -12.067 1.00 88.56 188 ASP A C 1
ATOM 1494 O O . ASP A 1 188 ? 16.191 -2.985 -12.048 1.00 88.56 188 ASP A O 1
ATOM 1498 N N . ILE A 1 189 ? 15.116 -1.240 -12.947 1.00 86.25 189 ILE A N 1
ATOM 1499 C CA . ILE A 1 189 ? 14.438 -2.028 -13.980 1.00 86.25 189 ILE A CA 1
ATOM 1500 C C . ILE A 1 189 ? 15.435 -2.503 -15.043 1.00 86.25 189 ILE A C 1
ATOM 1502 O O . ILE A 1 189 ? 15.453 -3.691 -15.373 1.00 86.25 189 ILE A O 1
ATOM 1506 N N . GLU A 1 190 ? 16.295 -1.626 -15.551 1.00 83.25 190 GLU A N 1
ATOM 1507 C CA . GLU A 1 190 ? 17.271 -1.949 -16.595 1.00 83.25 190 GLU A CA 1
ATOM 1508 C C . GLU A 1 190 ? 18.280 -3.010 -16.130 1.00 83.25 190 GLU A C 1
ATOM 1510 O O . GLU A 1 190 ? 18.655 -3.911 -16.888 1.00 83.25 190 GLU A O 1
ATOM 1515 N N . SER A 1 191 ? 18.700 -2.938 -14.865 1.00 83.56 191 SER A N 1
ATOM 1516 C CA . SER A 1 191 ? 19.656 -3.889 -14.287 1.00 83.56 191 SER A CA 1
ATOM 1517 C C . SER A 1 191 ? 19.057 -5.270 -13.999 1.00 83.56 191 SER A C 1
ATOM 1519 O O . SER A 1 191 ? 19.801 -6.247 -13.900 1.00 83.56 191 SER A O 1
ATOM 1521 N N . LYS A 1 192 ? 17.729 -5.374 -13.849 1.00 79.19 192 LYS A N 1
ATOM 1522 C CA . LYS A 1 192 ? 17.039 -6.614 -13.443 1.00 79.19 192 LYS A CA 1
ATOM 1523 C C . LYS A 1 192 ? 16.215 -7.266 -14.542 1.00 79.19 192 LYS A C 1
ATOM 1525 O O . LYS A 1 192 ? 15.925 -8.456 -14.445 1.00 79.19 192 LYS A O 1
ATOM 1530 N N . THR A 1 193 ? 15.838 -6.522 -15.570 1.00 72.44 193 THR A N 1
ATOM 1531 C CA . THR A 1 193 ? 15.120 -7.058 -16.729 1.00 72.44 193 THR A CA 1
ATOM 1532 C C . THR A 1 193 ? 16.105 -7.381 -17.852 1.00 72.44 193 THR A C 1
ATOM 1534 O O . THR A 1 193 ? 17.212 -6.855 -17.890 1.00 72.44 193 THR A O 1
ATOM 1537 N N . SER A 1 194 ? 15.766 -8.304 -18.748 1.00 67.69 194 SER A N 1
ATOM 1538 C CA . SER A 1 194 ? 16.600 -8.682 -19.897 1.00 67.69 194 SER A CA 1
ATOM 1539 C C . SER A 1 194 ? 15.739 -8.846 -21.153 1.00 67.69 194 SER A C 1
ATOM 1541 O O . SER A 1 194 ? 14.527 -9.055 -21.063 1.00 67.69 194 SER A O 1
ATOM 1543 N N . GLY A 1 195 ? 16.352 -8.710 -22.334 1.00 65.81 195 GLY A N 1
ATOM 1544 C CA . GLY A 1 195 ? 15.665 -8.883 -23.620 1.00 65.81 195 GLY A CA 1
ATOM 1545 C C . GLY A 1 195 ? 14.595 -7.821 -23.911 1.00 65.81 195 GLY A C 1
ATOM 1546 O O . GLY A 1 195 ? 14.740 -6.658 -23.5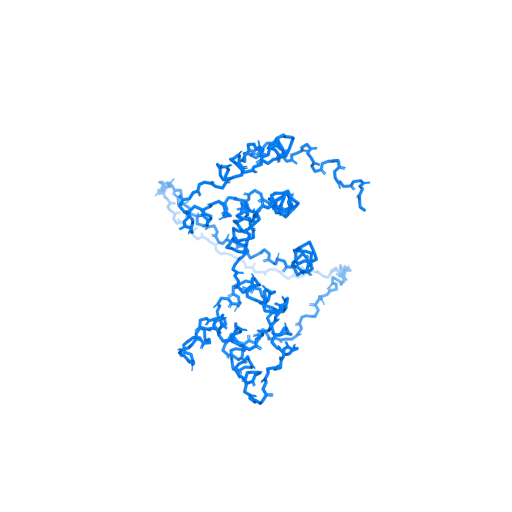37 1.00 65.81 195 GLY A O 1
ATOM 1547 N N . ASP A 1 196 ? 13.512 -8.216 -24.586 1.00 61.12 196 ASP A N 1
ATOM 1548 C CA . ASP A 1 196 ? 12.458 -7.301 -25.060 1.00 61.12 196 ASP A CA 1
ATOM 1549 C C . ASP A 1 196 ? 11.651 -6.629 -23.936 1.00 61.12 196 ASP A C 1
ATOM 1551 O O . ASP A 1 196 ? 11.046 -5.579 -24.153 1.00 61.12 196 ASP A O 1
ATOM 1555 N N . HIS A 1 197 ? 11.708 -7.159 -22.709 1.00 57.62 197 HIS A N 1
ATOM 1556 C CA . HIS A 1 197 ? 11.110 -6.518 -21.535 1.00 57.62 197 HIS A CA 1
ATOM 1557 C C . HIS A 1 197 ? 11.779 -5.182 -21.194 1.00 57.62 197 HIS A C 1
ATOM 1559 O O . HIS A 1 197 ? 11.088 -4.282 -20.722 1.00 57.62 197 HIS A O 1
ATOM 1565 N N . LYS A 1 198 ? 13.076 -5.018 -21.499 1.00 59.16 198 LYS A N 1
ATOM 1566 C CA . LYS A 1 198 ? 13.765 -3.726 -21.363 1.00 59.16 198 LYS A CA 1
ATOM 1567 C C . LYS A 1 198 ? 13.129 -2.678 -22.262 1.00 59.16 198 LYS A C 1
ATOM 1569 O O . LYS A 1 198 ? 12.727 -1.635 -21.786 1.00 59.16 198 LYS A O 1
ATOM 1574 N N . LYS A 1 199 ? 12.901 -3.004 -23.538 1.00 58.97 199 LYS A N 1
ATOM 1575 C CA . LYS A 1 199 ? 12.358 -2.064 -24.538 1.00 58.97 199 LYS A CA 1
ATOM 1576 C C . LYS A 1 199 ? 10.949 -1.563 -24.201 1.00 58.97 199 LYS A C 1
ATOM 1578 O O . LYS A 1 199 ? 10.615 -0.428 -24.513 1.00 58.97 199 LYS A O 1
ATOM 1583 N N . VAL A 1 200 ? 10.121 -2.407 -23.578 1.00 58.19 200 VAL A N 1
ATOM 1584 C CA . VAL A 1 200 ? 8.763 -2.037 -23.130 1.00 58.19 200 VAL A CA 1
ATOM 1585 C C . VAL A 1 200 ? 8.795 -1.181 -21.859 1.00 58.19 200 VAL A C 1
ATOM 1587 O O . VAL A 1 200 ? 7.875 -0.399 -21.624 1.00 58.19 200 VAL A O 1
ATOM 1590 N N . LEU A 1 201 ? 9.842 -1.332 -21.043 1.00 57.19 201 LEU A N 1
ATOM 1591 C CA . LEU A 1 201 ? 10.027 -0.644 -19.764 1.00 57.19 201 LEU A CA 1
ATOM 1592 C C . LEU A 1 201 ? 11.018 0.537 -19.822 1.00 57.19 201 LEU A C 1
ATOM 1594 O O . LEU A 1 201 ? 11.073 1.303 -18.862 1.00 57.19 201 LEU A O 1
ATOM 1598 N N . ASP A 1 202 ? 11.674 0.727 -20.971 1.00 58.00 202 ASP A N 1
ATOM 1599 C CA . ASP A 1 202 ? 12.460 1.889 -21.409 1.00 58.00 202 ASP A CA 1
ATOM 1600 C C . ASP A 1 202 ? 11.660 2.875 -22.300 1.00 58.00 202 ASP A C 1
ATOM 1602 O O . ASP A 1 202 ? 12.242 3.467 -23.218 1.00 58.00 202 ASP A O 1
ATOM 1606 N N . PRO A 1 203 ? 10.338 3.123 -22.134 1.00 52.72 203 PRO A N 1
ATOM 1607 C CA . PRO A 1 203 ? 9.778 4.265 -22.824 1.00 52.72 203 PRO A CA 1
ATOM 1608 C C . PRO A 1 203 ? 10.460 5.505 -22.228 1.00 52.72 203 PRO A C 1
ATOM 1610 O O . PRO A 1 203 ? 10.515 5.634 -20.996 1.00 52.72 203 PRO A O 1
ATOM 1613 N N . PRO A 1 204 ? 10.968 6.446 -23.047 1.00 50.00 204 PRO A N 1
ATOM 1614 C CA . PRO A 1 204 ? 11.326 7.744 -22.519 1.00 50.00 204 PRO A CA 1
ATOM 1615 C C . PRO A 1 204 ? 10.056 8.259 -21.853 1.00 50.00 204 PRO A C 1
ATOM 1617 O O . PRO A 1 204 ? 9.002 8.376 -22.479 1.00 50.00 204 PRO A O 1
ATOM 1620 N N . LEU A 1 205 ? 10.131 8.471 -20.544 1.00 51.59 205 LEU A N 1
ATOM 1621 C CA . LEU A 1 205 ? 9.039 8.954 -19.705 1.00 51.59 205 LEU A CA 1
ATOM 1622 C C . LEU A 1 205 ? 8.816 10.453 -19.976 1.00 51.59 205 LEU A C 1
ATOM 1624 O O . LEU A 1 205 ? 8.816 11.285 -19.071 1.00 51.59 205 LEU A O 1
ATOM 1628 N N . THR A 1 206 ? 8.659 10.773 -21.258 1.00 44.53 206 THR A N 1
ATOM 1629 C CA . THR A 1 206 ? 8.363 12.053 -21.879 1.00 44.53 206 THR A CA 1
ATOM 1630 C C . THR A 1 206 ? 7.044 11.906 -22.657 1.00 44.53 206 THR A C 1
ATOM 1632 O O . THR A 1 206 ? 6.677 10.809 -23.086 1.00 44.53 206 THR A O 1
ATOM 1635 N N . PRO A 1 207 ? 6.265 12.988 -22.813 1.00 45.12 207 PRO A N 1
ATOM 1636 C CA . PRO A 1 207 ? 4.840 12.931 -23.166 1.00 45.12 207 PRO A CA 1
ATOM 1637 C C . PRO A 1 207 ? 4.496 12.474 -24.601 1.00 45.12 207 PRO A C 1
ATOM 1639 O O . PRO A 1 207 ? 3.346 12.605 -25.008 1.00 45.12 207 PRO A O 1
ATOM 1642 N N . ILE A 1 208 ? 5.436 11.925 -25.374 1.00 50.62 208 ILE A N 1
ATOM 1643 C CA . ILE A 1 208 ? 5.280 11.738 -26.829 1.00 50.62 208 ILE A CA 1
ATOM 1644 C C . ILE A 1 208 ? 4.895 10.293 -27.208 1.00 50.62 208 ILE A C 1
ATOM 1646 O O . ILE A 1 208 ? 4.234 10.072 -28.217 1.00 50.62 208 ILE A O 1
ATOM 1650 N N . PHE A 1 209 ? 5.217 9.288 -26.384 1.00 46.50 209 PHE A N 1
ATOM 1651 C CA . PHE A 1 209 ? 5.012 7.875 -26.759 1.00 46.50 209 PHE A CA 1
ATOM 1652 C C . PHE A 1 209 ? 3.603 7.309 -26.495 1.00 46.50 209 PHE A C 1
ATOM 1654 O O . PHE A 1 209 ? 3.276 6.219 -26.967 1.00 46.50 209 PHE A O 1
ATOM 1661 N N . LEU A 1 210 ? 2.730 8.036 -25.787 1.00 45.81 210 LEU A N 1
ATOM 1662 C CA . LEU A 1 210 ? 1.389 7.537 -25.447 1.00 45.81 210 LEU A CA 1
ATOM 1663 C C . LEU A 1 210 ? 0.312 7.809 -26.508 1.00 45.81 210 LEU A C 1
ATOM 1665 O O . LEU A 1 210 ? -0.750 7.196 -26.432 1.00 45.81 210 LEU A O 1
ATOM 1669 N N . GLN A 1 211 ? 0.564 8.643 -27.523 1.00 48.19 211 GLN A N 1
ATOM 1670 C CA . GLN A 1 211 ? -0.397 8.800 -28.626 1.00 48.19 211 GLN A CA 1
ATOM 1671 C C . GLN A 1 211 ? -0.430 7.581 -29.566 1.00 48.19 211 GLN A C 1
ATOM 1673 O O . GLN A 1 211 ? -1.460 7.324 -30.178 1.00 48.19 211 GLN A O 1
ATOM 1678 N N . GLY A 1 212 ? 0.649 6.792 -29.643 1.00 45.75 212 GLY A N 1
ATOM 1679 C CA . GLY A 1 212 ? 0.722 5.631 -30.541 1.00 45.75 212 GLY A CA 1
ATOM 1680 C C . GLY A 1 212 ? 0.190 4.320 -29.952 1.00 45.75 212 GLY A C 1
ATOM 1681 O O . GLY A 1 212 ? -0.443 3.540 -30.656 1.00 45.75 212 GLY A O 1
ATOM 1682 N N . ILE A 1 213 ? 0.411 4.056 -28.659 1.00 49.19 213 ILE A N 1
ATOM 1683 C CA . ILE A 1 213 ? 0.104 2.736 -28.069 1.00 49.19 213 ILE A CA 1
ATOM 1684 C C . ILE A 1 213 ? -1.363 2.627 -27.619 1.00 49.19 213 ILE A C 1
ATOM 1686 O O . ILE A 1 213 ? -1.977 1.567 -27.762 1.00 49.19 213 ILE A O 1
ATOM 1690 N N . PHE A 1 214 ? -1.976 3.719 -27.149 1.00 46.16 214 PHE A N 1
ATOM 1691 C CA . PHE A 1 214 ? -3.388 3.701 -26.742 1.00 46.16 214 PHE A CA 1
ATOM 1692 C C . PHE A 1 214 ? -4.372 3.589 -27.921 1.00 46.16 214 PHE A C 1
ATOM 1694 O O . PHE A 1 214 ? -5.522 3.217 -27.700 1.00 46.16 214 PHE A O 1
ATOM 1701 N N . GLY A 1 215 ? -3.924 3.821 -29.162 1.00 42.91 215 GLY A N 1
ATOM 1702 C CA . GLY A 1 215 ? -4.724 3.583 -30.369 1.00 42.91 215 GLY A CA 1
ATOM 1703 C C . GLY A 1 215 ? -4.935 2.099 -30.698 1.00 42.91 215 GLY A C 1
ATOM 1704 O O . GLY A 1 215 ? -5.975 1.744 -31.242 1.00 42.91 215 GLY A O 1
ATOM 1705 N N . CYS A 1 216 ? -4.007 1.213 -30.318 1.00 40.69 216 CYS A N 1
ATOM 1706 C CA . CYS A 1 216 ? -4.124 -0.224 -30.609 1.00 40.69 216 CYS A CA 1
ATOM 1707 C C . CYS A 1 216 ? -4.733 -1.037 -29.456 1.00 40.69 216 CYS A C 1
ATOM 1709 O O . CYS A 1 216 ? -5.319 -2.092 -29.688 1.00 40.69 216 CYS A O 1
ATOM 1711 N N . ALA A 1 217 ? -4.633 -0.565 -28.211 1.00 44.38 217 ALA A N 1
ATOM 1712 C CA . ALA A 1 217 ? -5.095 -1.328 -27.048 1.00 44.38 217 ALA A CA 1
ATOM 1713 C C . ALA A 1 217 ? -6.605 -1.209 -26.755 1.00 44.38 217 ALA A C 1
ATOM 1715 O O . ALA A 1 217 ? -7.102 -1.924 -25.888 1.00 44.38 217 ALA A O 1
ATOM 1716 N N . LEU A 1 218 ? -7.348 -0.347 -27.464 1.00 43.03 218 LEU A N 1
ATOM 1717 C CA . LEU A 1 218 ? -8.803 -0.216 -27.288 1.00 43.03 218 LEU A CA 1
ATOM 1718 C C . LEU A 1 218 ? -9.627 -1.193 -28.154 1.00 43.03 218 LEU A C 1
ATOM 1720 O O . LEU A 1 218 ? -10.850 -1.150 -28.097 1.00 43.03 218 LEU A O 1
ATOM 1724 N N . PHE A 1 219 ? -8.991 -2.078 -28.934 1.00 41.38 219 PHE A N 1
ATOM 1725 C CA . PHE A 1 219 ? -9.696 -3.040 -29.802 1.00 41.38 219 PHE A CA 1
ATOM 1726 C C . PHE A 1 219 ? -9.650 -4.506 -29.341 1.00 41.38 219 PHE A C 1
ATOM 1728 O O . PHE A 1 219 ? -10.202 -5.365 -30.021 1.00 41.38 219 PHE A O 1
ATOM 1735 N N . LEU A 1 220 ? -9.028 -4.819 -28.197 1.00 38.59 220 LEU A N 1
ATOM 1736 C CA . LEU A 1 220 ? -8.980 -6.193 -27.671 1.00 38.59 220 LEU A CA 1
ATOM 1737 C C . LEU A 1 220 ? -9.164 -6.272 -26.146 1.00 38.59 220 LEU A C 1
ATOM 1739 O O . LEU A 1 220 ? -8.360 -6.898 -25.454 1.00 38.59 220 LEU A O 1
ATOM 1743 N N . VAL A 1 221 ? -10.241 -5.671 -25.632 1.00 44.56 221 VAL A N 1
ATOM 1744 C CA . VAL A 1 221 ? -10.994 -6.180 -24.466 1.00 44.56 221 VAL A CA 1
ATOM 1745 C C . VAL A 1 221 ? -12.476 -5.947 -24.707 1.00 44.56 221 VAL A C 1
ATOM 1747 O O . VAL A 1 221 ? -12.823 -4.792 -25.034 1.00 44.56 221 VAL A O 1
#